Protein AF-A0A9J6EXP2-F1 (afdb_monomer_lite)

Secondary structure (DSSP, 8-state):
--------SHHHHHHHHHHHHHHHHHHHHHHHIIIIIHHHHHHHH--------HHHHHHHHHHHHHHHTT-TTSS-SEEEEEEEEEES-TTTEEEE--HHHHIIIIIHHHHHHHTTT-EEEEEEEEEE--------SS--GGGGHHHHHHHHHH------SS-EEEEEEEEPPGGGPSP--B-TTSPBPTT-EEEETTTEEEEEE--S-PPPTTSPSSEEEE--HHHHHHHHHHHHHHHHT---GGG-TT-TT---SSPPHHHHHHHHHHHHHHHHHHHHHHHHHHHHHHHHHHT-----

InterPro domains:
  IPR019540 Phosphatidylinositol-glycan biosynthesis class S protein [PF10510] (28-63)
  IPR019540 Phosphatidylinositol-glycan biosynthesis class S protein [PF10510] (64-300)
  IPR019540 Phosphatidylinositol-glycan biosynthesis class S protein [PTHR21072] (63-300)

Organism: Rhipicephalus microplus (NCBI:txid6941)

pLDDT: mean 73.08, std 16.46, range [37.66, 93.12]

Sequence (300 aa):
MSSTSAPSGSSLQQSEKKGLTHVSASISFILIFVFVGLPVWWKTTTVYRVNLPYDEIETLSTQELDKERMRPLSAATEFDVTFTLVVPEPQTLDVSWRIEDAVEVYLKPFLDKISLVAKVHVRSQVLRHFNQSANAYVATADQLSLIINPIEGSTGFQASIHPVLNFVVYVVPQTHYPLYIYDDQGNQLETNSFLSPKWGGVLFYNVAKFPGPGDALPQPVEIDMRSVFQVFLAQLSLLVGLPDKSYDKVVHYLDSPVPSYLDVAFLLRRRTQDYLSTSSSSLKSLSELLSKISNIVVKD

Foldseek 3Di:
DDDDDDDDDDPVVVVVVVVVVVVVVVVVVVVCCVVPVVVVVVVVPPDDDDPDPVVVVVVCCPVCCVLPVLFPQLQFQEEEEEEEEEDACCWAAVEDEPVVVLCVPQVVLQCVLCVVVHHYHYYYYYHYHDDDPDPDLADELVNCVSVVVVVVVPDPDDDDVHQYAYEYEYEDDPVNPPHFYAYPVRHTDPQSKDARLRHHIYGYDHFPDTDDVPDDPHHYDYDPSVSSSVVRLQRVCVSLPFDRPVPDPPDPPPPRSHDDPVSSVVSVVSSVVVVVVVVVVVVVVVVVVVVVVVPDDDDD

Radius of gyration: 37.45 Å; chains: 1; bounding box: 126×66×90 Å

Structure (mmCIF, N/CA/C/O backbone):
data_AF-A0A9J6EXP2-F1
#
_entry.id   AF-A0A9J6EXP2-F1
#
loop_
_atom_site.group_PDB
_atom_site.id
_atom_site.type_symbol
_atom_site.label_atom_id
_atom_site.label_alt_id
_atom_site.label_comp_id
_atom_site.label_asym_id
_atom_site.label_entity_id
_atom_site.label_seq_id
_atom_site.pdbx_PDB_ins_code
_atom_site.Cartn_x
_atom_site.Cartn_y
_atom_site.Cartn_z
_atom_site.occupancy
_atom_site.B_iso_or_equiv
_atom_site.auth_seq_id
_atom_site.auth_comp_id
_atom_site.auth_asym_id
_atom_site.auth_atom_id
_atom_site.pdbx_PDB_model_num
ATOM 1 N N . MET A 1 1 ? 103.653 47.905 -50.429 1.00 39.69 1 MET A N 1
ATOM 2 C CA . MET A 1 1 ? 102.991 49.060 -51.067 1.00 39.69 1 MET A CA 1
ATOM 3 C C . MET A 1 1 ? 101.524 48.737 -51.207 1.00 39.69 1 MET A C 1
ATOM 5 O O . MET A 1 1 ? 101.172 47.639 -51.608 1.00 39.69 1 MET A O 1
ATOM 9 N N . SER A 1 2 ? 100.718 49.675 -50.748 1.00 42.59 2 SER A N 1
ATOM 10 C CA . SER A 1 2 ? 99.272 49.644 -50.616 1.00 42.59 2 SER A CA 1
ATOM 11 C C . SER A 1 2 ? 98.559 49.390 -51.946 1.00 42.59 2 SER A C 1
ATOM 13 O O . SER A 1 2 ? 98.950 49.940 -52.971 1.00 42.59 2 SER A O 1
ATOM 15 N N . SER A 1 3 ? 97.465 48.632 -51.916 1.00 38.72 3 SER A N 1
ATOM 16 C CA . SER A 1 3 ? 96.280 48.909 -52.742 1.00 38.72 3 SER A CA 1
ATOM 17 C C . SER A 1 3 ? 95.075 48.145 -52.198 1.00 38.72 3 SER A C 1
ATOM 19 O O . SER A 1 3 ? 94.846 46.969 -52.457 1.00 38.72 3 SER A O 1
ATOM 21 N N . THR A 1 4 ? 94.314 48.879 -51.397 1.00 48.25 4 THR A N 1
ATOM 22 C CA . THR A 1 4 ? 92.897 48.698 -51.104 1.00 48.25 4 THR A CA 1
ATOM 23 C C . THR A 1 4 ? 92.094 48.552 -52.403 1.00 48.25 4 THR A C 1
ATOM 25 O O . THR A 1 4 ? 92.261 49.361 -53.313 1.00 48.25 4 THR A O 1
ATOM 28 N N . SER A 1 5 ? 91.172 47.589 -52.479 1.00 45.12 5 SER A N 1
ATOM 29 C CA . SER A 1 5 ? 90.014 47.672 -53.380 1.00 45.12 5 SER A CA 1
ATOM 30 C C . SER A 1 5 ? 88.784 47.037 -52.720 1.00 45.12 5 SER A C 1
ATOM 32 O O . SER A 1 5 ? 88.884 46.078 -51.959 1.00 45.12 5 SER A O 1
ATOM 34 N N . ALA A 1 6 ? 87.653 47.708 -52.907 1.00 48.75 6 ALA A N 1
ATOM 35 C CA . ALA A 1 6 ? 86.451 47.674 -52.084 1.00 48.75 6 ALA A CA 1
ATOM 36 C C . ALA A 1 6 ? 85.594 46.401 -52.239 1.00 48.75 6 ALA A C 1
ATOM 38 O O . ALA A 1 6 ? 85.540 45.837 -53.331 1.00 48.75 6 ALA A O 1
ATOM 39 N N . PRO A 1 7 ? 84.805 46.015 -51.218 1.00 53.31 7 PRO A N 1
ATOM 40 C CA . PRO A 1 7 ? 83.660 45.141 -51.403 1.00 53.31 7 PRO A CA 1
ATOM 41 C C . PRO A 1 7 ? 82.396 46.009 -51.482 1.00 53.31 7 PRO A C 1
ATOM 43 O O . PRO A 1 7 ? 81.926 46.509 -50.462 1.00 53.31 7 PRO A O 1
ATOM 46 N N . SER A 1 8 ? 81.812 46.226 -52.659 1.00 54.62 8 SER A N 1
ATOM 47 C CA . SER A 1 8 ? 80.482 46.850 -52.709 1.00 54.62 8 SER A CA 1
ATOM 48 C C . SER A 1 8 ? 79.692 46.487 -53.964 1.00 54.62 8 SER A C 1
ATOM 50 O O . SER A 1 8 ? 80.132 46.696 -55.090 1.00 54.62 8 SER A O 1
ATOM 52 N N . GLY A 1 9 ? 78.489 45.940 -53.752 1.00 50.56 9 GLY A N 1
ATOM 53 C CA . GLY A 1 9 ? 77.416 45.959 -54.750 1.00 50.56 9 GLY A CA 1
ATOM 54 C C . GLY A 1 9 ? 76.491 44.741 -54.776 1.00 50.56 9 GLY A C 1
ATOM 55 O O . GLY A 1 9 ? 75.279 44.911 -54.866 1.00 50.56 9 GLY A O 1
ATOM 56 N N . SER A 1 10 ? 77.013 43.515 -54.684 1.00 53.94 10 SER A N 1
ATOM 57 C CA . SER A 1 10 ? 76.241 42.320 -55.080 1.00 53.94 10 SER A CA 1
ATOM 58 C C . SER A 1 10 ? 75.531 41.568 -53.944 1.00 53.94 10 SER A C 1
ATOM 60 O O . SER A 1 10 ? 74.492 40.956 -54.184 1.00 53.94 10 SER A O 1
ATOM 62 N N . SER A 1 11 ? 76.017 41.629 -52.700 1.00 55.16 11 SER A N 1
ATOM 63 C CA . SER A 1 11 ? 75.442 40.860 -51.580 1.00 55.16 11 SER A CA 1
ATOM 64 C C . SER A 1 11 ? 74.162 41.468 -50.987 1.00 55.16 11 SER A C 1
ATOM 66 O O . SER A 1 11 ? 73.281 40.729 -50.546 1.00 55.16 11 SER A O 1
ATOM 68 N N . LEU A 1 12 ? 74.010 42.798 -51.020 1.00 54.09 12 LEU A N 1
ATOM 69 C CA . LEU A 1 12 ? 72.836 43.492 -50.469 1.00 54.09 12 LEU A CA 1
ATOM 70 C C . LEU A 1 12 ? 71.591 43.342 -51.363 1.00 54.09 12 LEU A C 1
ATOM 72 O O . LEU A 1 12 ? 70.513 43.041 -50.857 1.00 54.09 12 LEU A O 1
ATOM 76 N N . GLN A 1 13 ? 71.742 43.413 -52.692 1.00 54.62 13 GLN A N 1
ATOM 77 C CA . GLN A 1 13 ? 70.613 43.280 -53.629 1.00 54.62 13 GLN A CA 1
ATOM 78 C C . GLN A 1 13 ? 70.011 41.864 -53.667 1.00 54.62 13 GLN A C 1
ATOM 80 O O . GLN A 1 13 ? 68.827 41.690 -53.963 1.00 54.62 13 GLN A O 1
ATOM 85 N N . GLN A 1 14 ? 70.806 40.834 -53.359 1.00 52.38 14 GLN A N 1
ATOM 86 C CA . GLN A 1 14 ? 70.326 39.452 -53.346 1.00 52.38 14 GLN A CA 1
ATOM 87 C C . GLN A 1 14 ? 69.607 39.088 -52.037 1.00 52.38 14 GLN A C 1
ATOM 89 O O . GLN A 1 14 ? 68.733 38.223 -52.054 1.00 52.38 14 GLN A O 1
ATOM 94 N N . SER A 1 15 ? 69.917 39.769 -50.927 1.00 55.06 15 SER A N 1
ATOM 95 C CA . SER A 1 15 ? 69.181 39.644 -49.659 1.00 55.06 15 SER A CA 1
ATOM 96 C C . SER A 1 15 ? 67.805 40.323 -49.740 1.00 55.06 15 SER A C 1
ATOM 98 O O . SER A 1 15 ? 66.795 39.745 -49.340 1.00 55.06 15 SER A O 1
ATOM 100 N N . GLU A 1 16 ? 67.740 41.498 -50.374 1.00 57.06 16 GLU A N 1
ATOM 101 C CA . GLU A 1 16 ? 66.511 42.291 -50.517 1.00 57.06 16 GLU A CA 1
ATOM 102 C C . GLU A 1 16 ? 65.461 41.606 -51.419 1.00 57.06 16 GLU A C 1
ATOM 104 O O . GLU A 1 16 ? 64.285 41.511 -51.065 1.00 57.06 16 GLU A O 1
ATOM 109 N N . LYS A 1 17 ? 65.889 41.006 -52.545 1.00 56.34 17 LYS A N 1
ATOM 110 C CA . LYS A 1 17 ? 65.000 40.217 -53.427 1.00 56.34 17 LYS A CA 1
ATOM 111 C C . LYS A 1 17 ? 64.529 38.900 -52.796 1.00 56.34 17 LYS A C 1
ATOM 113 O O . LYS A 1 17 ? 63.409 38.458 -53.065 1.00 56.34 17 LYS A O 1
ATOM 118 N N . LYS A 1 18 ? 65.350 38.269 -51.948 1.00 57.25 18 LYS A N 1
ATOM 119 C CA . LYS A 1 18 ? 64.952 37.067 -51.193 1.00 57.25 18 LYS A CA 1
ATOM 120 C C . LYS A 1 18 ? 63.903 37.410 -50.129 1.00 57.25 18 LYS A C 1
ATOM 122 O O . LYS A 1 18 ? 62.891 36.726 -50.043 1.00 57.25 18 LYS A O 1
ATOM 127 N N . GLY A 1 19 ? 64.068 38.515 -49.398 1.00 60.66 19 GLY A N 1
ATOM 128 C CA . GLY A 1 19 ? 63.059 38.990 -48.441 1.00 60.66 19 GLY A CA 1
ATOM 129 C C . GLY A 1 19 ? 61.698 39.272 -49.092 1.00 60.66 19 GLY A C 1
ATOM 130 O O . GLY A 1 19 ? 60.669 38.807 -48.607 1.00 60.66 19 GLY A O 1
ATOM 131 N N . LEU A 1 20 ? 61.687 39.950 -50.245 1.00 66.69 20 LEU A N 1
ATOM 132 C CA . LEU A 1 20 ? 60.449 40.315 -50.948 1.00 66.69 20 LEU A CA 1
ATOM 133 C C . LEU A 1 20 ? 59.689 39.102 -51.531 1.00 66.69 20 LEU A C 1
ATOM 135 O O . LEU A 1 20 ? 58.455 39.073 -51.551 1.00 66.69 20 LEU A O 1
ATOM 139 N N . THR A 1 21 ? 60.410 38.067 -51.969 1.00 67.12 21 THR A N 1
ATOM 140 C CA . THR A 1 21 ? 59.808 36.819 -52.478 1.00 67.12 21 THR A CA 1
ATOM 141 C C . THR A 1 21 ? 59.217 35.955 -51.359 1.00 67.12 21 THR A C 1
ATOM 143 O O . THR A 1 21 ? 58.134 35.400 -51.529 1.00 67.12 21 THR A O 1
ATOM 146 N N . HIS A 1 22 ? 59.835 35.911 -50.174 1.00 71.19 22 HIS A N 1
ATOM 147 C CA . HIS A 1 22 ? 59.259 35.223 -49.009 1.00 71.19 22 HIS A CA 1
ATOM 148 C C . HIS A 1 22 ? 58.038 35.948 -48.418 1.00 71.19 22 HIS A C 1
ATOM 150 O O . HIS A 1 22 ? 57.085 35.294 -47.984 1.00 71.19 22 HIS A O 1
ATOM 156 N N . VAL A 1 23 ? 58.022 37.287 -48.444 1.00 77.62 23 VAL A N 1
ATOM 157 C CA . VAL A 1 23 ? 56.868 38.086 -47.991 1.00 77.62 23 VAL A CA 1
ATOM 158 C C . VAL A 1 23 ? 55.675 37.913 -48.936 1.00 77.62 23 VAL A C 1
ATOM 160 O O . VAL A 1 23 ? 54.564 37.653 -48.477 1.00 77.62 23 VAL A O 1
ATOM 163 N N . SER A 1 24 ? 55.891 37.968 -50.255 1.00 75.88 24 SER A N 1
ATOM 164 C CA . SER A 1 24 ? 54.817 37.742 -51.240 1.00 75.88 24 SER A CA 1
ATOM 165 C C . SER A 1 24 ? 54.284 36.302 -51.231 1.00 75.88 24 SER A C 1
ATOM 167 O O . SER A 1 24 ? 53.071 36.098 -51.342 1.00 75.88 24 SER A O 1
ATOM 169 N N . ALA A 1 25 ? 55.146 35.305 -51.009 1.00 79.00 25 ALA A N 1
ATOM 170 C CA . ALA A 1 25 ? 54.721 33.919 -50.818 1.00 79.00 25 ALA A CA 1
ATOM 171 C C . ALA A 1 25 ? 53.854 33.747 -49.555 1.00 79.00 25 ALA A C 1
ATOM 173 O O . ALA A 1 25 ? 52.807 33.102 -49.608 1.00 79.00 25 ALA A O 1
ATOM 174 N N . SER A 1 26 ? 54.234 34.385 -48.442 1.00 81.12 26 SER A N 1
ATOM 175 C CA . SER A 1 26 ? 53.471 34.347 -47.183 1.00 81.12 26 SER A CA 1
ATOM 176 C C . SER A 1 26 ? 52.086 34.990 -47.319 1.00 81.12 26 SER A C 1
ATOM 178 O O . SER A 1 26 ? 51.093 34.423 -46.865 1.00 81.12 26 SER A O 1
ATOM 180 N N . ILE A 1 27 ? 51.994 36.137 -48.001 1.00 87.00 27 ILE A N 1
ATOM 181 C CA . ILE A 1 27 ? 50.713 36.820 -48.258 1.00 87.00 27 ILE A CA 1
ATOM 182 C C . ILE A 1 27 ? 49.797 35.953 -49.131 1.00 87.00 27 ILE A C 1
ATOM 184 O O . ILE A 1 27 ? 48.602 35.848 -48.856 1.00 87.00 27 ILE A O 1
ATOM 188 N N . SER A 1 28 ? 50.356 35.284 -50.144 1.00 83.31 28 SER A N 1
ATOM 189 C CA . SER A 1 28 ? 49.598 34.383 -51.023 1.00 83.31 28 SER A CA 1
ATOM 190 C C . SER A 1 28 ? 49.026 33.185 -50.257 1.00 83.31 28 SER A C 1
ATOM 192 O O . SER A 1 28 ? 47.884 32.784 -50.484 1.00 83.31 28 SER A O 1
ATOM 194 N N . PHE A 1 29 ? 49.787 32.648 -49.300 1.00 84.25 29 PHE A N 1
ATOM 195 C CA . PHE A 1 29 ? 49.338 31.542 -48.456 1.00 84.25 29 PHE A CA 1
ATOM 196 C C . PHE A 1 29 ? 48.213 31.963 -47.498 1.00 84.25 29 PHE A C 1
ATOM 198 O O . PHE A 1 29 ? 47.216 31.254 -47.363 1.00 84.25 29 PHE A O 1
ATOM 205 N N . ILE A 1 30 ? 48.325 33.151 -46.892 1.00 87.38 30 ILE A N 1
ATOM 206 C CA . ILE A 1 30 ? 47.281 33.720 -46.025 1.00 87.38 30 ILE A CA 1
ATOM 207 C C . ILE A 1 30 ? 45.996 33.976 -46.819 1.00 87.38 30 ILE A C 1
ATOM 209 O O . ILE A 1 30 ? 44.911 33.637 -46.349 1.00 87.38 30 ILE A O 1
ATOM 213 N N . LEU A 1 31 ? 46.102 34.514 -48.038 1.00 89.88 31 LEU A N 1
ATOM 214 C CA . LEU A 1 31 ? 44.946 34.737 -48.909 1.00 89.88 31 LEU A CA 1
ATOM 215 C C . LEU A 1 31 ? 44.208 33.433 -49.225 1.00 89.88 31 LEU A C 1
ATOM 217 O O . LEU A 1 31 ? 42.988 33.385 -49.103 1.00 89.88 31 LEU A O 1
ATOM 221 N N . ILE A 1 32 ? 44.927 32.360 -49.558 1.00 87.19 32 ILE A N 1
ATOM 222 C CA . ILE A 1 32 ? 44.321 31.037 -49.775 1.00 87.19 32 ILE A CA 1
ATOM 223 C C . ILE A 1 32 ? 43.634 30.528 -48.503 1.00 87.19 32 ILE A C 1
ATOM 225 O O . ILE A 1 32 ? 42.512 30.022 -48.563 1.00 87.19 32 ILE A O 1
ATOM 229 N N . PHE A 1 33 ? 44.263 30.695 -47.341 1.00 85.44 33 PHE A N 1
ATOM 230 C CA . PHE A 1 33 ? 43.688 30.247 -46.075 1.00 85.44 33 PHE A CA 1
ATOM 231 C C . PHE A 1 33 ? 42.401 31.006 -45.718 1.00 85.44 33 PHE A C 1
ATOM 233 O O . PHE A 1 33 ? 41.443 30.412 -45.227 1.00 85.44 33 PHE A O 1
ATOM 240 N N . VAL A 1 34 ? 42.337 32.305 -46.018 1.00 90.00 34 VAL A N 1
ATOM 241 C CA . VAL A 1 34 ? 41.154 33.133 -45.752 1.00 90.00 34 VAL A CA 1
ATOM 242 C C . VAL A 1 34 ? 40.043 32.900 -46.776 1.00 90.00 34 VAL A C 1
ATOM 244 O O . VAL A 1 34 ? 38.884 32.800 -46.393 1.00 90.00 34 VAL A O 1
ATOM 247 N N . PHE A 1 35 ? 40.365 32.782 -48.066 1.00 91.44 35 PHE A N 1
ATOM 248 C CA . PHE A 1 35 ? 39.349 32.640 -49.117 1.00 91.44 35 PHE A CA 1
ATOM 249 C C . PHE A 1 35 ? 38.872 31.204 -49.338 1.00 91.44 35 PHE A C 1
ATOM 251 O O . PHE A 1 35 ? 37.775 31.007 -49.853 1.00 91.44 35 PHE A O 1
ATOM 258 N N . VAL A 1 36 ? 39.663 30.199 -48.958 1.00 87.81 36 VAL A N 1
ATOM 259 C CA . VAL A 1 36 ? 39.303 28.781 -49.122 1.00 87.81 36 VAL A CA 1
ATOM 260 C C . VAL A 1 36 ? 39.188 28.093 -47.770 1.00 87.81 36 VAL A C 1
ATOM 262 O O . VAL A 1 36 ? 38.182 27.441 -47.501 1.00 87.81 36 VAL A O 1
ATOM 265 N N . GLY A 1 37 ? 40.177 28.278 -46.895 1.00 84.38 37 GLY A N 1
ATOM 266 C CA . GLY A 1 37 ? 40.216 27.624 -45.585 1.00 84.38 37 GLY A CA 1
ATOM 267 C C . GLY A 1 37 ? 39.043 28.017 -44.687 1.00 84.38 37 GLY A C 1
ATOM 268 O O . GLY A 1 37 ? 38.315 27.139 -44.236 1.00 84.38 37 GLY A O 1
ATOM 269 N N . LEU A 1 38 ? 38.803 29.316 -44.475 1.00 85.12 38 LEU A N 1
ATOM 270 C CA . LEU A 1 38 ? 37.696 29.795 -43.633 1.00 85.12 38 LEU A CA 1
ATOM 271 C C . LEU A 1 38 ? 36.308 29.367 -44.155 1.00 85.12 38 LEU A C 1
ATOM 273 O O . LEU A 1 38 ? 35.537 28.839 -43.353 1.00 85.12 38 LEU A O 1
ATOM 277 N N . PRO A 1 39 ? 35.970 29.502 -45.457 1.00 84.69 39 PRO A N 1
ATOM 278 C CA . PRO A 1 39 ? 34.678 29.052 -45.979 1.00 84.69 39 PRO A CA 1
ATOM 279 C C . PRO A 1 39 ? 34.489 27.538 -45.914 1.00 84.69 39 PRO A C 1
ATOM 281 O O . PRO A 1 39 ? 33.399 27.077 -45.582 1.00 84.69 39 PRO A O 1
ATOM 284 N N . VAL A 1 40 ? 35.534 26.753 -46.197 1.00 81.31 40 VAL A N 1
ATOM 285 C CA . VAL A 1 40 ? 35.476 25.287 -46.083 1.00 81.31 40 VAL A CA 1
ATOM 286 C C . VAL A 1 40 ? 35.351 24.871 -44.622 1.00 81.31 40 VAL A C 1
ATOM 288 O O . VAL A 1 40 ? 34.549 23.991 -44.315 1.00 81.31 40 VAL A O 1
ATOM 291 N N . TRP A 1 41 ? 36.069 25.527 -43.711 1.00 79.06 41 TRP A N 1
ATOM 292 C CA . TRP A 1 41 ? 35.961 25.283 -42.277 1.00 79.06 41 TRP A CA 1
ATOM 293 C C . TRP A 1 41 ? 34.556 25.606 -41.762 1.00 79.06 41 TRP A C 1
ATOM 295 O O . TRP A 1 41 ? 33.956 24.765 -41.098 1.00 79.06 41 TRP A O 1
ATOM 305 N N . TRP A 1 42 ? 33.974 26.746 -42.151 1.00 73.69 42 TRP A N 1
ATOM 306 C CA . TRP A 1 42 ? 32.582 27.090 -41.834 1.00 73.69 42 TRP A CA 1
ATOM 307 C C . TRP A 1 42 ? 31.593 26.080 -42.414 1.00 73.69 42 TRP A C 1
ATOM 309 O O . TRP A 1 42 ? 30.729 25.582 -41.701 1.00 73.69 42 TRP A O 1
ATOM 319 N N . LYS A 1 43 ? 31.745 25.707 -43.687 1.00 78.94 43 LYS A N 1
ATOM 320 C CA . LYS A 1 43 ? 30.854 24.737 -44.335 1.00 78.94 43 LYS A CA 1
ATOM 321 C C . LYS A 1 43 ? 30.942 23.351 -43.684 1.00 78.94 43 LYS A C 1
ATOM 323 O O . LYS A 1 43 ? 29.926 22.677 -43.560 1.00 78.94 43 LYS A O 1
ATOM 328 N N . THR A 1 44 ? 32.125 22.950 -43.220 1.00 70.50 44 THR A N 1
ATOM 329 C CA . THR A 1 44 ? 32.373 21.623 -42.625 1.00 70.50 44 THR A CA 1
ATOM 330 C C . THR A 1 44 ? 32.043 21.566 -41.128 1.00 70.50 44 THR A C 1
ATOM 332 O O . THR A 1 44 ? 31.811 20.486 -40.598 1.00 70.50 44 THR A O 1
ATOM 335 N N . THR A 1 45 ? 31.960 22.710 -40.439 1.00 65.88 45 THR A N 1
ATOM 336 C CA . THR A 1 45 ? 31.587 22.783 -39.011 1.00 65.88 45 THR A CA 1
ATOM 337 C C . THR A 1 45 ? 30.119 23.133 -38.768 1.00 65.88 45 THR A C 1
ATOM 339 O O . THR A 1 45 ? 29.683 23.178 -37.616 1.00 65.88 45 THR A O 1
ATOM 342 N N . THR A 1 46 ? 29.318 23.329 -39.821 1.00 59.62 46 THR A N 1
ATOM 343 C CA . THR A 1 46 ? 27.864 23.461 -39.661 1.00 59.62 46 THR A CA 1
ATOM 344 C C . THR A 1 46 ? 27.259 22.126 -39.228 1.00 59.62 46 THR A C 1
ATOM 346 O O . THR A 1 46 ? 27.073 21.201 -40.013 1.00 59.62 46 THR A O 1
ATOM 349 N N . VAL A 1 47 ? 26.977 22.009 -37.931 1.00 48.34 47 VAL A N 1
ATOM 350 C CA . VAL A 1 47 ? 26.288 20.854 -37.351 1.00 48.34 47 VAL A CA 1
ATOM 351 C C . VAL A 1 47 ? 24.849 20.844 -37.866 1.00 48.34 47 VAL A C 1
ATOM 353 O O . VAL A 1 47 ? 24.073 21.746 -37.549 1.00 48.34 47 VAL A O 1
ATOM 356 N N . TYR A 1 48 ? 24.489 19.831 -38.657 1.00 48.19 48 TYR A N 1
ATOM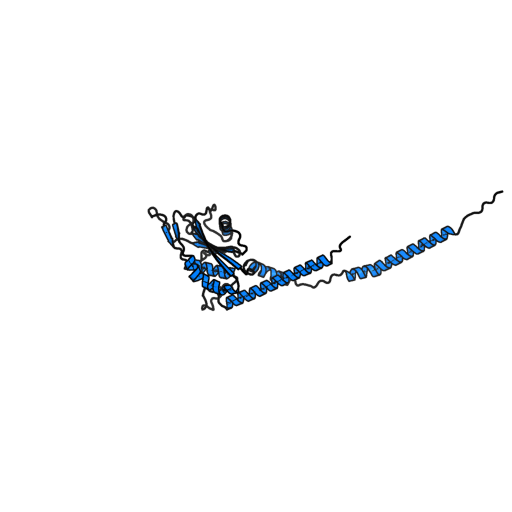 357 C CA . TYR A 1 48 ? 23.111 19.602 -39.087 1.00 48.19 48 TYR A CA 1
ATOM 358 C C . TYR A 1 48 ? 22.226 19.354 -37.859 1.00 48.19 48 TYR A C 1
ATOM 360 O O . TYR A 1 48 ? 22.432 18.393 -37.117 1.00 48.19 48 TYR A O 1
ATOM 368 N N . ARG A 1 49 ? 21.253 20.239 -37.630 1.00 43.59 49 ARG A N 1
ATOM 369 C CA . ARG A 1 49 ? 20.248 20.093 -36.574 1.00 43.59 49 ARG A CA 1
ATOM 370 C C . ARG A 1 49 ? 18.931 19.696 -37.224 1.00 43.59 49 ARG A C 1
ATOM 372 O O . ARG A 1 49 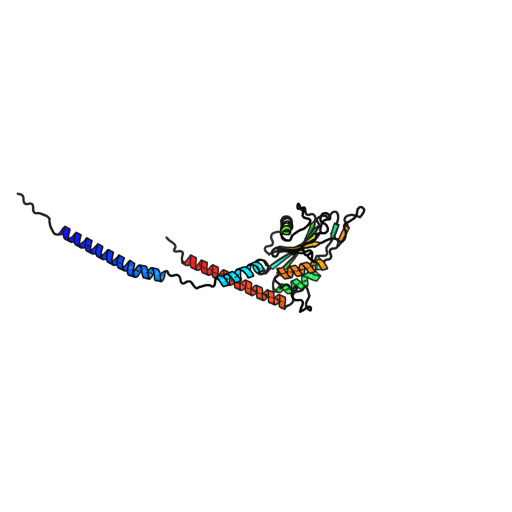? 18.356 20.474 -37.979 1.00 43.59 49 ARG A O 1
ATOM 379 N N . VAL A 1 50 ? 18.467 18.484 -36.936 1.00 42.62 50 VAL A N 1
ATOM 380 C CA . VAL A 1 50 ? 17.073 18.109 -37.190 1.00 42.62 50 VAL A CA 1
ATOM 381 C C . VAL A 1 50 ? 16.216 18.921 -36.225 1.00 42.62 50 VAL A C 1
ATOM 383 O O . VAL A 1 50 ? 16.507 18.949 -35.029 1.00 42.62 50 VAL A O 1
ATOM 386 N N . ASN A 1 51 ? 15.181 19.586 -36.737 1.00 49.88 51 ASN A N 1
ATOM 387 C CA . ASN A 1 51 ? 14.146 20.182 -35.898 1.00 49.88 51 ASN A CA 1
ATOM 388 C C . ASN A 1 51 ? 13.400 19.038 -35.201 1.00 49.88 51 ASN A C 1
ATOM 390 O O . ASN A 1 51 ? 12.485 18.453 -35.776 1.00 49.88 51 ASN A O 1
ATOM 394 N N . LEU A 1 52 ? 13.844 18.662 -34.001 1.00 49.84 52 LEU A N 1
ATOM 395 C CA . LEU A 1 52 ? 13.039 17.827 -33.119 1.00 49.84 52 LEU A CA 1
ATOM 396 C C . LEU A 1 52 ? 11.911 18.708 -32.563 1.00 49.84 52 LEU A C 1
ATOM 398 O O . LEU A 1 52 ? 12.204 19.816 -32.106 1.00 49.84 52 LEU A O 1
ATOM 402 N N . PRO A 1 53 ? 10.648 18.256 -32.600 1.00 56.00 53 PRO A N 1
ATOM 403 C CA . PRO A 1 53 ? 9.524 19.004 -32.054 1.00 56.00 53 PRO A CA 1
ATOM 404 C C . PRO A 1 53 ? 9.601 18.985 -30.522 1.00 56.00 53 PRO A C 1
ATOM 406 O O . PRO A 1 53 ? 9.003 18.138 -29.863 1.00 56.00 53 PRO A O 1
ATOM 409 N N . TYR A 1 54 ? 10.389 19.899 -29.950 1.00 57.12 54 TYR A N 1
ATOM 410 C CA . TYR A 1 54 ? 10.546 20.029 -28.502 1.00 57.12 54 TYR A CA 1
ATOM 411 C C . TYR A 1 54 ? 9.213 20.329 -27.825 1.00 57.12 54 TYR A C 1
ATOM 413 O O . TYR A 1 54 ? 8.949 19.733 -26.797 1.00 57.12 54 TYR A O 1
ATOM 421 N N . ASP A 1 55 ? 8.347 21.132 -28.443 1.00 57.66 55 ASP A N 1
ATOM 422 C CA . ASP A 1 55 ? 7.048 21.513 -27.875 1.00 57.66 55 ASP A CA 1
ATOM 423 C C . ASP A 1 55 ? 6.090 20.311 -27.753 1.00 57.66 55 ASP A C 1
ATOM 425 O O . ASP A 1 55 ? 5.348 20.173 -26.781 1.00 57.66 55 ASP A O 1
ATOM 429 N N . GLU A 1 56 ? 6.135 19.389 -28.718 1.00 57.22 56 GLU A N 1
ATOM 430 C CA . GLU A 1 56 ? 5.330 18.159 -28.719 1.00 57.22 56 GLU A CA 1
ATOM 431 C C . GLU A 1 56 ? 5.902 17.136 -27.721 1.00 57.22 56 GLU A C 1
ATOM 433 O O . GLU A 1 56 ? 5.164 16.488 -26.984 1.00 57.22 56 GLU A O 1
ATOM 438 N N . ILE A 1 57 ? 7.234 17.060 -27.613 1.00 55.34 57 ILE A N 1
ATOM 439 C CA . ILE A 1 57 ? 7.922 16.257 -26.592 1.00 55.34 57 ILE A CA 1
ATOM 440 C C . ILE A 1 57 ? 7.673 16.832 -25.191 1.00 55.34 57 ILE A C 1
ATOM 442 O O . ILE A 1 57 ? 7.471 16.066 -24.260 1.00 55.34 57 ILE A O 1
ATOM 446 N N . GLU A 1 58 ? 7.655 18.153 -25.021 1.00 53.81 58 GLU A N 1
ATOM 447 C CA . GLU A 1 58 ? 7.488 18.834 -23.736 1.00 53.81 58 GLU A CA 1
ATOM 448 C C . GLU A 1 58 ? 6.053 18.693 -23.223 1.00 53.81 58 GLU A C 1
ATOM 450 O O . GLU A 1 58 ? 5.858 18.343 -22.059 1.00 53.81 58 GLU A O 1
ATOM 455 N N . THR A 1 59 ? 5.055 18.832 -24.101 1.00 53.62 59 THR A N 1
ATOM 456 C CA . THR A 1 59 ? 3.632 18.622 -23.773 1.00 53.62 59 THR A CA 1
ATOM 457 C C . THR A 1 59 ? 3.299 17.158 -23.466 1.00 53.62 59 THR A C 1
ATOM 459 O O . THR A 1 59 ? 2.602 16.892 -22.486 1.00 53.62 59 THR A O 1
ATOM 462 N N . LEU A 1 60 ? 3.863 16.194 -24.205 1.00 48.03 60 LEU A N 1
ATOM 463 C CA . LEU A 1 60 ? 3.756 14.765 -23.870 1.00 48.03 60 LEU A CA 1
ATOM 464 C C . LEU A 1 60 ? 4.525 14.425 -22.580 1.00 48.03 60 LEU A C 1
ATOM 466 O O . LEU A 1 60 ? 4.051 13.654 -21.748 1.00 48.03 60 LEU A O 1
ATOM 470 N N . SER A 1 61 ? 5.691 15.044 -22.369 1.00 43.50 61 SER A N 1
ATOM 471 C CA . SER A 1 61 ? 6.544 14.775 -21.210 1.00 43.50 61 SER A CA 1
ATOM 472 C C . SER A 1 61 ? 6.082 15.432 -19.918 1.00 43.50 61 SER A C 1
ATOM 474 O O . SER A 1 61 ? 6.564 15.035 -18.876 1.00 43.50 61 SER A O 1
ATOM 476 N N . THR A 1 62 ? 5.205 16.431 -19.929 1.00 47.88 62 THR A N 1
ATOM 477 C CA . THR A 1 62 ? 4.761 17.099 -18.691 1.00 47.88 62 THR A CA 1
ATOM 478 C C . THR A 1 62 ? 3.477 16.481 -18.154 1.00 47.88 62 THR A C 1
ATOM 480 O O . THR A 1 62 ? 3.343 16.294 -16.949 1.00 47.88 62 THR A O 1
ATOM 483 N N . GLN A 1 63 ? 2.560 16.069 -19.033 1.00 43.75 63 GLN A N 1
ATOM 484 C CA . GLN A 1 63 ? 1.275 15.505 -18.619 1.00 43.75 63 GLN A CA 1
ATOM 485 C C . GLN A 1 63 ? 1.335 13.997 -18.320 1.00 43.75 63 GLN A C 1
ATOM 487 O O . GLN A 1 63 ? 0.690 13.539 -17.373 1.00 43.75 63 GLN A O 1
ATOM 492 N N . GLU A 1 64 ? 2.123 13.224 -19.080 1.00 46.22 64 GLU A N 1
ATOM 493 C CA . GLU A 1 64 ? 2.303 11.791 -18.811 1.00 46.22 64 GLU A CA 1
ATOM 494 C C . GLU A 1 64 ? 3.366 11.533 -17.732 1.00 46.22 64 GLU A C 1
ATOM 496 O O . GLU A 1 64 ? 3.129 10.693 -16.865 1.00 46.22 64 GLU A O 1
ATOM 501 N N . LEU A 1 65 ? 4.474 12.293 -17.658 1.00 44.91 65 LEU A N 1
ATOM 502 C CA . LEU A 1 65 ? 5.484 12.047 -16.611 1.00 44.91 65 LEU A CA 1
ATOM 503 C C . LEU A 1 65 ? 4.926 12.204 -15.198 1.00 44.91 65 LEU A C 1
ATOM 505 O O . LEU A 1 65 ? 5.335 11.437 -14.336 1.00 44.91 65 LEU A O 1
ATOM 509 N N . ASP A 1 66 ? 4.041 13.156 -14.909 1.00 43.81 66 ASP A N 1
ATOM 510 C CA . ASP A 1 66 ? 3.619 13.360 -13.518 1.00 43.81 66 ASP A CA 1
ATOM 511 C C . ASP A 1 66 ? 2.704 12.229 -13.032 1.00 43.81 66 ASP A C 1
ATOM 513 O O . ASP A 1 66 ? 2.872 11.729 -11.921 1.00 43.81 66 ASP A O 1
ATOM 517 N N . LYS A 1 67 ? 1.816 11.717 -13.891 1.00 46.31 67 LYS A N 1
ATOM 518 C CA . LYS A 1 67 ? 0.924 10.595 -13.552 1.00 46.31 67 LYS A CA 1
ATOM 519 C C . LYS A 1 67 ? 1.614 9.227 -13.676 1.00 46.31 67 LYS A C 1
ATOM 521 O O . LYS A 1 67 ? 1.258 8.298 -12.947 1.00 46.31 67 LYS A O 1
ATOM 526 N N . GLU A 1 68 ? 2.608 9.094 -14.560 1.00 45.66 68 GLU A N 1
ATOM 527 C CA . GLU A 1 68 ? 3.359 7.852 -14.794 1.00 45.66 68 GLU A CA 1
ATOM 528 C C . GLU A 1 68 ? 4.598 7.692 -13.897 1.00 45.66 68 GLU A C 1
ATOM 530 O O . GLU A 1 68 ? 4.830 6.596 -13.387 1.00 45.66 68 GLU A O 1
ATOM 535 N N . ARG A 1 69 ? 5.348 8.760 -13.579 1.00 45.19 69 ARG A N 1
ATOM 536 C CA . ARG A 1 69 ? 6.459 8.717 -12.592 1.00 45.19 69 ARG A CA 1
ATOM 537 C C . ARG A 1 69 ? 5.971 8.572 -11.153 1.00 45.19 69 ARG A C 1
ATOM 539 O O . ARG A 1 69 ? 6.767 8.279 -10.255 1.00 45.19 69 ARG A O 1
ATOM 546 N N . MET A 1 70 ? 4.677 8.781 -10.918 1.00 47.66 70 MET A N 1
ATOM 547 C CA . MET A 1 70 ? 4.036 8.509 -9.637 1.00 47.66 70 MET A CA 1
ATOM 548 C C . MET A 1 70 ? 3.812 7.011 -9.385 1.00 47.66 70 MET A C 1
ATOM 550 O O . MET A 1 70 ? 3.539 6.661 -8.246 1.00 47.66 70 MET A O 1
ATOM 554 N N . ARG A 1 71 ? 3.972 6.105 -10.363 1.00 56.88 71 ARG A N 1
ATOM 555 C CA . ARG A 1 71 ? 3.707 4.663 -10.175 1.00 56.88 71 ARG A CA 1
ATOM 556 C C . ARG A 1 71 ? 4.999 3.830 -10.182 1.00 56.88 71 ARG A C 1
ATOM 558 O O . ARG A 1 71 ? 5.442 3.414 -11.248 1.00 56.88 71 ARG A O 1
ATOM 565 N N . PRO A 1 72 ? 5.607 3.523 -9.023 1.00 52.53 72 PRO A N 1
ATOM 566 C CA . PRO A 1 72 ? 6.882 2.801 -8.959 1.00 52.53 72 PRO A CA 1
ATOM 567 C C . PRO A 1 72 ? 6.823 1.332 -9.395 1.00 52.53 72 PRO A C 1
ATOM 569 O O . PRO A 1 72 ? 7.869 0.714 -9.569 1.00 52.53 72 PRO A O 1
ATOM 572 N N . LEU A 1 73 ? 5.631 0.760 -9.591 1.00 56.41 73 LEU A N 1
ATOM 573 C CA . LEU A 1 73 ? 5.463 -0.646 -9.981 1.00 56.41 73 LEU A CA 1
ATOM 574 C C . LEU A 1 73 ? 5.433 -0.880 -11.496 1.00 56.41 73 LEU A C 1
ATOM 576 O O . LEU A 1 73 ? 5.346 -2.035 -11.924 1.00 56.41 73 LEU A O 1
ATOM 580 N N . SER A 1 74 ? 5.494 0.177 -12.315 1.00 56.22 74 SER A N 1
ATOM 581 C CA . SER A 1 74 ? 5.394 0.046 -13.775 1.00 56.22 74 SER A CA 1
ATOM 582 C C . SER A 1 74 ? 6.500 -0.847 -14.351 1.00 56.22 74 SER A C 1
ATOM 584 O O . SER A 1 74 ? 6.224 -1.695 -15.196 1.00 56.22 74 SER A O 1
ATOM 586 N N . ALA A 1 75 ? 7.717 -0.773 -13.800 1.00 56.69 75 ALA A N 1
ATOM 587 C CA . ALA A 1 75 ? 8.870 -1.540 -14.279 1.00 56.69 75 ALA A CA 1
ATOM 588 C C . ALA A 1 75 ? 9.266 -2.753 -13.410 1.00 56.69 75 ALA A C 1
ATOM 590 O O . ALA A 1 75 ? 10.064 -3.582 -13.857 1.00 56.69 75 ALA A O 1
ATOM 591 N N . ALA A 1 76 ? 8.747 -2.876 -12.182 1.00 67.94 76 ALA A N 1
ATOM 592 C CA . ALA A 1 76 ? 9.191 -3.900 -11.235 1.00 67.94 76 ALA A CA 1
ATOM 593 C C . ALA A 1 76 ? 8.560 -5.274 -11.526 1.00 67.94 76 ALA A C 1
ATOM 595 O O . ALA A 1 76 ? 7.343 -5.455 -11.447 1.00 67.94 76 ALA A O 1
ATOM 596 N N . THR A 1 77 ? 9.389 -6.270 -11.841 1.00 72.44 77 THR A N 1
ATOM 597 C CA . THR A 1 77 ? 8.960 -7.667 -12.045 1.00 72.44 77 THR A CA 1
ATOM 598 C C . THR A 1 77 ? 8.651 -8.400 -10.742 1.00 72.44 77 THR A C 1
ATOM 600 O O . THR A 1 77 ? 8.003 -9.443 -10.769 1.00 72.44 77 THR A O 1
ATOM 603 N N . GLU A 1 78 ? 9.101 -7.858 -9.614 1.00 85.94 78 GLU A N 1
ATOM 604 C CA . GLU A 1 78 ? 8.950 -8.434 -8.282 1.00 85.94 78 GLU A CA 1
ATOM 605 C C . GLU A 1 78 ? 8.736 -7.306 -7.273 1.00 85.94 78 GLU A C 1
ATOM 607 O O . GLU A 1 78 ? 9.428 -6.287 -7.341 1.00 85.94 78 GLU A O 1
ATOM 612 N N . PHE A 1 79 ? 7.751 -7.452 -6.389 1.00 85.25 79 PHE A N 1
ATOM 613 C CA . PHE A 1 79 ? 7.479 -6.488 -5.325 1.00 85.25 79 PHE A CA 1
ATOM 614 C C . PHE A 1 79 ? 6.958 -7.183 -4.067 1.00 85.25 79 PHE A C 1
ATOM 616 O O . PHE A 1 79 ? 6.320 -8.235 -4.134 1.00 85.25 79 PHE A O 1
ATOM 623 N N . ASP A 1 80 ? 7.218 -6.569 -2.919 1.00 87.00 80 ASP A N 1
ATOM 624 C CA . ASP A 1 80 ? 6.730 -7.052 -1.632 1.00 87.00 80 ASP A CA 1
ATOM 625 C C . ASP A 1 80 ? 5.484 -6.250 -1.229 1.00 87.00 80 ASP A C 1
ATOM 627 O O . ASP A 1 80 ? 5.405 -5.042 -1.445 1.00 87.00 80 ASP A O 1
ATOM 631 N N . VAL A 1 81 ? 4.507 -6.912 -0.617 1.00 89.62 81 VAL A N 1
ATOM 632 C CA . VAL A 1 81 ? 3.319 -6.296 -0.022 1.00 89.62 81 VAL A CA 1
ATOM 633 C C . VAL A 1 81 ? 3.336 -6.589 1.469 1.00 89.62 81 VAL A C 1
ATOM 635 O O . VAL A 1 81 ? 3.278 -7.748 1.874 1.00 89.62 81 VAL A O 1
ATOM 638 N N . THR A 1 82 ? 3.393 -5.543 2.284 1.00 90.00 82 THR A N 1
ATOM 639 C CA . THR A 1 82 ? 3.433 -5.647 3.742 1.00 90.00 82 THR A CA 1
ATOM 640 C C . THR A 1 82 ? 2.152 -5.087 4.339 1.00 90.00 82 THR A C 1
ATOM 642 O O . THR A 1 82 ? 1.853 -3.906 4.181 1.00 90.00 82 THR A O 1
ATOM 645 N N . PHE A 1 83 ? 1.419 -5.916 5.074 1.00 91.88 83 PHE A N 1
ATOM 646 C CA . PHE A 1 83 ? 0.276 -5.496 5.875 1.00 91.88 83 PHE A CA 1
ATOM 647 C C . PHE A 1 83 ? 0.727 -5.188 7.300 1.00 91.88 83 PHE A C 1
ATOM 649 O O . PHE A 1 83 ? 1.336 -6.033 7.948 1.00 91.88 83 PHE A O 1
ATOM 656 N N . THR A 1 84 ? 0.411 -4.001 7.809 1.00 90.50 84 THR A N 1
ATOM 657 C CA . THR A 1 84 ? 0.729 -3.599 9.184 1.00 90.50 84 THR A CA 1
ATOM 658 C C . THR A 1 84 ? -0.533 -3.204 9.932 1.00 90.50 84 THR A C 1
ATOM 660 O O . THR A 1 84 ? -1.254 -2.313 9.495 1.00 90.50 84 THR A O 1
ATOM 663 N N . LEU A 1 85 ? -0.770 -3.809 11.090 1.00 90.31 85 LEU A N 1
ATOM 664 C CA . LEU A 1 85 ? -1.765 -3.328 12.044 1.00 90.31 85 LEU A CA 1
ATOM 665 C C . LEU A 1 85 ? -1.075 -2.471 13.102 1.00 90.31 85 LEU A C 1
ATOM 667 O O . LEU A 1 85 ? -0.190 -2.963 13.796 1.00 90.31 85 LEU A O 1
ATOM 671 N N . VAL A 1 86 ? -1.482 -1.212 13.241 1.00 88.38 86 VAL A N 1
ATOM 672 C CA . VAL A 1 86 ? -0.979 -0.309 14.281 1.00 88.38 86 VAL A CA 1
ATOM 673 C C . VAL A 1 86 ? -2.025 -0.174 15.377 1.00 88.38 86 VAL A C 1
ATOM 675 O O . VAL A 1 86 ? -3.137 0.297 15.130 1.00 88.38 86 VAL A O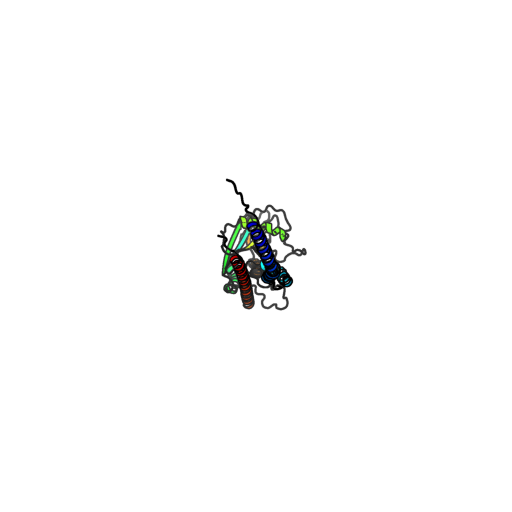 1
ATOM 678 N N . VAL A 1 87 ? -1.637 -0.555 16.596 1.00 88.12 87 VAL A N 1
ATOM 679 C CA . VAL A 1 87 ? -2.453 -0.426 17.810 1.00 88.12 87 VAL A CA 1
ATOM 680 C C . VAL A 1 87 ? -1.756 0.548 18.767 1.00 88.12 87 VAL A C 1
ATOM 682 O O . VAL A 1 87 ? -0.829 0.143 19.481 1.00 88.12 87 VAL A O 1
ATOM 685 N N . PRO A 1 88 ? -2.156 1.835 18.790 1.00 83.25 88 PRO A N 1
ATOM 686 C CA . PRO A 1 88 ? -1.518 2.840 19.643 1.00 83.25 88 PRO A CA 1
ATOM 687 C C . PRO A 1 88 ? -1.705 2.568 21.141 1.00 83.25 88 PRO A C 1
ATOM 689 O O . PRO A 1 88 ? -0.768 2.736 21.922 1.00 83.25 88 PRO A O 1
ATOM 692 N N . GLU A 1 89 ? -2.892 2.094 21.533 1.00 83.94 89 GLU A N 1
ATOM 693 C CA . GLU A 1 89 ? -3.303 1.889 22.927 1.00 83.94 89 GLU A CA 1
ATOM 694 C C . GLU A 1 89 ? -3.578 0.396 23.222 1.00 83.94 89 GLU A C 1
ATOM 696 O O . GLU A 1 89 ? -4.720 -0.004 23.440 1.00 83.94 89 GLU A O 1
ATOM 701 N N . PRO A 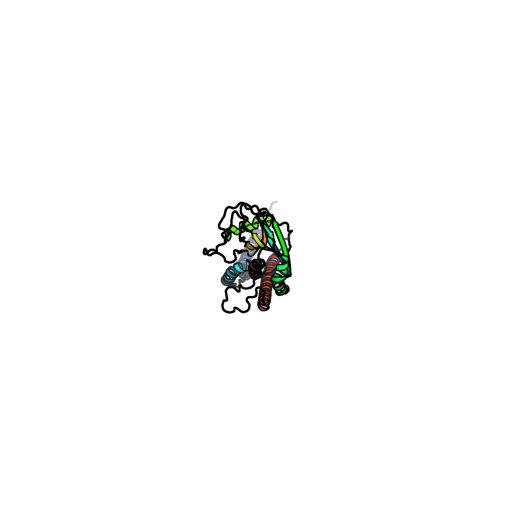1 90 ? -2.547 -0.471 23.274 1.00 81.56 90 PRO A N 1
ATOM 702 C CA . PRO A 1 90 ? -2.740 -1.909 23.507 1.00 81.56 90 PRO A CA 1
ATOM 703 C C . PRO A 1 90 ? -3.240 -2.241 24.925 1.00 81.56 90 PRO A C 1
ATOM 705 O O . PRO A 1 90 ? -3.561 -3.387 25.215 1.00 81.56 90 PRO A O 1
ATOM 708 N N . GLN A 1 91 ? -3.250 -1.257 25.831 1.00 83.44 91 GLN A N 1
ATOM 709 C CA . GLN A 1 91 ? -3.756 -1.411 27.198 1.00 83.44 91 GLN A CA 1
ATOM 710 C C . GLN A 1 91 ? -5.284 -1.286 27.266 1.00 83.44 91 GLN A C 1
ATOM 712 O O . GLN A 1 91 ? -5.900 -1.836 28.174 1.00 83.44 91 GLN A O 1
ATOM 717 N N . THR A 1 92 ? -5.890 -0.546 26.332 1.00 84.19 92 THR A N 1
ATOM 718 C CA . THR A 1 92 ? -7.336 -0.292 26.307 1.00 84.19 92 THR A CA 1
ATOM 719 C C . THR A 1 92 ? -8.047 -1.283 25.393 1.00 84.19 92 THR A C 1
ATOM 721 O O . THR A 1 92 ? -9.093 -1.820 25.760 1.00 84.19 92 THR A O 1
ATOM 724 N N . LEU A 1 93 ? -7.451 -1.572 24.236 1.00 86.06 93 LEU A N 1
ATOM 725 C CA . LEU A 1 93 ? -8.022 -2.428 23.203 1.00 86.06 93 LEU A CA 1
ATOM 726 C C . LEU A 1 93 ? -7.077 -3.588 22.882 1.00 86.06 93 LEU A C 1
ATOM 728 O O . LEU A 1 93 ? -5.910 -3.373 22.545 1.00 86.06 93 LEU A O 1
ATOM 732 N N . ASP A 1 94 ? -7.603 -4.812 22.925 1.00 89.00 94 ASP A N 1
ATOM 733 C CA . ASP A 1 94 ? -6.931 -5.978 22.355 1.00 89.00 94 ASP A CA 1
ATOM 734 C C . ASP A 1 94 ? -7.483 -6.199 20.953 1.00 89.00 94 ASP A C 1
ATOM 736 O O . ASP A 1 94 ? -8.566 -6.751 20.757 1.00 89.00 94 ASP A O 1
ATOM 740 N N . VAL A 1 95 ? -6.766 -5.651 19.975 1.00 89.88 95 VAL A N 1
ATOM 741 C CA . VAL A 1 95 ? -7.191 -5.683 18.581 1.00 89.88 95 VAL A CA 1
ATOM 742 C C . VAL A 1 95 ? -6.608 -6.915 17.909 1.00 89.88 95 VAL A C 1
ATOM 744 O O . VAL A 1 95 ? -5.388 -7.048 17.770 1.00 89.88 95 VAL A O 1
ATOM 747 N N . SER A 1 96 ? -7.496 -7.786 17.456 1.00 90.38 96 SER A N 1
ATOM 748 C CA . SER A 1 96 ? -7.186 -8.960 16.653 1.00 90.38 96 SER A CA 1
ATOM 749 C C . SER A 1 96 ? -7.665 -8.756 15.219 1.00 90.38 96 SER A C 1
ATOM 751 O O . SER A 1 96 ? -8.660 -8.089 14.923 1.00 90.38 96 SER A O 1
ATOM 753 N N . TRP A 1 97 ? -6.900 -9.324 14.294 1.00 93.12 97 TRP A N 1
ATOM 754 C CA . TRP A 1 97 ? -7.229 -9.346 12.878 1.00 93.12 97 TRP A CA 1
ATOM 755 C C . TRP A 1 97 ? -6.889 -10.717 12.307 1.00 93.12 97 TRP A C 1
ATOM 757 O O . TRP A 1 97 ? -5.922 -11.356 12.719 1.00 93.12 97 TRP A O 1
ATOM 767 N N . ARG A 1 98 ? -7.693 -11.184 11.355 1.00 92.56 98 ARG A N 1
ATOM 768 C CA . ARG A 1 98 ? -7.498 -12.478 10.689 1.00 92.56 98 ARG A CA 1
ATOM 769 C C . ARG A 1 98 ? -6.881 -12.256 9.315 1.00 92.56 98 ARG A C 1
ATOM 771 O O . ARG A 1 98 ? -7.527 -12.476 8.290 1.00 92.56 98 ARG A O 1
ATOM 778 N N . ILE A 1 99 ? -5.659 -11.722 9.299 1.00 91.69 99 ILE A N 1
ATOM 779 C CA . ILE A 1 99 ? -4.990 -11.310 8.060 1.00 91.69 99 ILE A CA 1
ATOM 780 C C . ILE A 1 99 ? -4.622 -12.504 7.181 1.00 91.69 99 ILE A C 1
ATOM 782 O O . ILE A 1 99 ? -4.802 -12.427 5.973 1.00 91.69 99 ILE A O 1
ATOM 786 N N . GLU A 1 100 ? -4.201 -13.625 7.762 1.00 91.25 100 GLU A N 1
ATOM 787 C CA . GLU A 1 100 ? -3.825 -14.834 7.023 1.00 91.25 100 GLU A CA 1
ATOM 788 C C . GLU A 1 100 ? -5.014 -15.392 6.228 1.00 91.25 100 GLU A C 1
ATOM 790 O O . GLU A 1 100 ? -4.909 -15.628 5.024 1.00 91.25 100 GLU A O 1
ATOM 795 N N . ASP A 1 101 ? -6.174 -15.510 6.881 1.00 92.75 101 ASP A N 1
ATOM 796 C CA . ASP A 1 101 ? -7.412 -15.960 6.241 1.00 92.75 101 ASP A CA 1
ATOM 797 C C . ASP A 1 101 ? -7.871 -14.973 5.160 1.00 92.75 101 ASP A C 1
ATOM 799 O O . ASP A 1 101 ? -8.304 -15.363 4.077 1.00 92.75 101 ASP A O 1
ATOM 803 N N . ALA A 1 102 ? -7.769 -13.673 5.441 1.00 91.94 102 ALA A N 1
ATOM 804 C CA . ALA A 1 102 ? -8.189 -12.635 4.513 1.00 91.94 102 ALA A CA 1
ATOM 805 C C . ALA A 1 102 ? -7.282 -12.556 3.273 1.00 91.94 102 ALA A C 1
ATOM 807 O O . ALA A 1 102 ? -7.777 -12.353 2.165 1.00 91.94 102 ALA A O 1
ATOM 808 N N . VAL A 1 103 ? -5.974 -12.771 3.428 1.00 93.00 103 VAL A N 1
ATOM 809 C CA . VAL A 1 103 ? -5.029 -12.866 2.309 1.00 93.00 103 VAL A CA 1
ATOM 810 C C . VAL A 1 103 ? -5.375 -14.059 1.420 1.00 93.00 103 VAL A C 1
ATOM 812 O O . VAL A 1 103 ? -5.457 -13.905 0.201 1.00 93.00 103 VAL A O 1
ATOM 815 N N . GLU A 1 104 ? -5.633 -15.225 2.008 1.00 91.88 104 GLU A N 1
ATOM 816 C CA . GLU A 1 104 ? -5.977 -16.433 1.253 1.00 91.88 104 GLU A CA 1
ATOM 817 C C . GLU A 1 104 ? -7.317 -16.285 0.508 1.00 91.88 104 GLU A C 1
ATOM 819 O O . GLU A 1 104 ? -7.430 -16.690 -0.647 1.00 91.88 104 GLU A O 1
ATOM 824 N N . VAL A 1 105 ? -8.323 -15.665 1.133 1.00 92.12 105 VAL A N 1
ATOM 825 C CA . VAL A 1 105 ? -9.668 -15.525 0.550 1.00 92.12 105 VAL A CA 1
ATOM 826 C C . VAL A 1 105 ? -9.762 -14.374 -0.457 1.00 92.12 105 VAL A C 1
ATOM 828 O O . VAL A 1 105 ? -10.353 -14.544 -1.523 1.00 92.12 105 VAL A O 1
ATOM 831 N N . TYR A 1 106 ? -9.219 -13.197 -0.132 1.00 89.75 106 TYR A N 1
ATOM 832 C CA . TYR A 1 106 ? -9.434 -11.972 -0.912 1.00 89.75 106 TYR A CA 1
ATOM 833 C C . TYR A 1 106 ? -8.249 -11.608 -1.808 1.00 89.75 106 TYR A C 1
ATOM 835 O O . TYR A 1 106 ? -8.450 -11.202 -2.953 1.00 89.75 106 TYR A O 1
ATOM 843 N N . LEU A 1 107 ? -7.016 -11.741 -1.312 1.00 91.38 107 LEU A N 1
ATOM 844 C CA . LEU A 1 107 ? -5.827 -11.275 -2.031 1.00 91.38 107 LEU A CA 1
ATOM 845 C C . LEU A 1 107 ? -5.305 -12.309 -3.026 1.00 91.38 107 LEU A C 1
ATOM 847 O O . LEU A 1 107 ? -4.930 -11.955 -4.140 1.00 91.38 107 LEU A O 1
ATOM 851 N N . LYS A 1 108 ? -5.304 -13.590 -2.665 1.00 91.12 108 LYS A N 1
ATOM 852 C CA . LYS A 1 108 ? -4.766 -14.656 -3.515 1.00 91.12 108 LYS A CA 1
ATOM 853 C C . LYS A 1 108 ? -5.404 -14.724 -4.909 1.00 91.12 108 LYS A C 1
ATOM 855 O O . LYS A 1 108 ? -4.642 -14.741 -5.872 1.00 91.12 108 LYS A O 1
ATOM 860 N N . PRO A 1 109 ? -6.741 -14.631 -5.082 1.00 91.00 109 PRO A N 1
ATOM 861 C CA . PRO A 1 109 ? -7.336 -14.601 -6.419 1.00 91.00 109 PRO A CA 1
ATOM 862 C C . PRO A 1 109 ? -6.849 -13.422 -7.273 1.00 91.00 109 PRO A C 1
ATOM 864 O O . PRO A 1 109 ? -6.711 -13.553 -8.489 1.00 91.00 109 PRO A O 1
ATOM 867 N N . PHE A 1 110 ? -6.575 -12.273 -6.646 1.00 89.38 110 PHE A N 1
ATOM 868 C CA . PHE A 1 110 ? -5.987 -11.112 -7.312 1.00 89.38 110 PHE A CA 1
ATOM 869 C C . PHE A 1 110 ? -4.539 -11.403 -7.733 1.00 89.38 110 PHE A C 1
ATOM 871 O O . PHE A 1 110 ? -4.183 -11.200 -8.896 1.00 89.38 110 PHE A O 1
ATOM 878 N N . LEU A 1 111 ? -3.718 -11.921 -6.812 1.00 90.31 111 LEU A N 1
ATOM 879 C CA . LEU A 1 111 ? -2.306 -12.235 -7.055 1.00 90.31 111 LEU A CA 1
ATOM 880 C C . LEU A 1 111 ? -2.122 -13.304 -8.132 1.00 90.31 111 LEU A C 1
ATOM 882 O O . LEU A 1 111 ? -1.278 -13.145 -9.010 1.00 90.31 111 LEU A O 1
ATOM 886 N N . ASP A 1 112 ? -2.954 -14.342 -8.129 1.00 90.38 112 ASP A N 1
ATOM 887 C CA . ASP A 1 112 ? -2.912 -15.409 -9.128 1.00 90.38 112 ASP A CA 1
ATOM 888 C C . ASP A 1 112 ? -3.118 -14.857 -10.545 1.00 90.38 112 ASP A C 1
ATOM 890 O O . ASP A 1 112 ? -2.460 -15.297 -11.490 1.00 90.38 112 ASP A O 1
ATOM 894 N N . LYS A 1 113 ? -3.979 -13.844 -10.706 1.00 88.31 113 LYS A N 1
ATOM 895 C CA . LYS A 1 113 ? -4.210 -13.184 -12.000 1.00 88.31 113 LYS A CA 1
ATOM 896 C C . LYS A 1 113 ? -3.032 -12.329 -12.444 1.00 88.31 113 LYS A C 1
ATOM 898 O O . LYS A 1 113 ? -2.679 -12.356 -13.622 1.00 88.31 113 LYS A O 1
ATOM 903 N N . ILE A 1 114 ? -2.423 -11.584 -11.524 1.00 87.06 114 ILE A N 1
ATOM 904 C CA . ILE A 1 114 ? -1.284 -10.715 -11.844 1.00 87.06 114 ILE A CA 1
ATOM 905 C C . ILE A 1 114 ? 0.064 -11.447 -11.826 1.00 87.06 114 ILE A C 1
ATOM 907 O O . ILE A 1 114 ? 1.065 -10.853 -12.216 1.00 87.06 114 ILE A O 1
ATOM 911 N N . SER A 1 115 ? 0.097 -12.729 -11.453 1.00 88.56 115 SER A N 1
ATOM 912 C CA . SER A 1 115 ? 1.309 -13.562 -11.401 1.00 88.56 115 SER A CA 1
ATOM 913 C C . SER A 1 115 ? 2.092 -13.603 -12.720 1.00 88.56 115 SER A C 1
ATOM 915 O O . SER A 1 115 ? 3.318 -13.704 -12.718 1.00 88.56 115 SER A O 1
ATOM 917 N N . LEU A 1 116 ? 1.395 -13.472 -13.855 1.00 83.56 116 LEU A N 1
ATOM 918 C CA . LEU A 1 116 ? 2.002 -13.395 -15.187 1.00 83.56 116 LEU A CA 1
ATOM 919 C C . LEU A 1 116 ? 2.768 -12.080 -15.411 1.00 83.56 116 LEU A C 1
ATOM 921 O O . LEU A 1 116 ? 3.675 -12.013 -16.236 1.00 83.56 116 LEU A O 1
ATOM 925 N N . VAL A 1 117 ? 2.371 -11.030 -14.697 1.00 83.00 117 VAL A N 1
ATOM 926 C CA . VAL A 1 117 ? 2.928 -9.684 -14.801 1.00 83.00 117 VAL A CA 1
ATOM 927 C C . VAL A 1 117 ? 4.052 -9.510 -13.786 1.00 83.00 117 VAL A C 1
ATOM 929 O O . VAL A 1 117 ? 5.139 -9.076 -14.160 1.00 83.00 117 VAL A O 1
ATOM 932 N N . ALA A 1 118 ? 3.818 -9.849 -12.517 1.00 84.75 118 ALA A N 1
ATOM 933 C CA . ALA A 1 118 ? 4.782 -9.655 -11.441 1.00 84.75 118 ALA A CA 1
ATOM 934 C C . ALA A 1 118 ? 4.693 -10.751 -10.374 1.00 84.75 118 ALA A C 1
ATOM 936 O O . ALA A 1 118 ? 3.614 -11.260 -10.069 1.00 84.75 118 ALA A O 1
ATOM 937 N N . LYS A 1 119 ? 5.837 -11.066 -9.764 1.00 88.62 119 LYS A N 1
ATOM 938 C CA . LYS A 1 119 ? 5.908 -11.895 -8.559 1.00 88.62 119 LYS A CA 1
ATOM 939 C C . LYS A 1 119 ? 5.656 -11.033 -7.330 1.00 88.62 119 LYS A C 1
ATOM 941 O O . LYS A 1 119 ? 6.240 -9.959 -7.205 1.00 88.62 119 LYS A O 1
ATOM 946 N N . VAL A 1 120 ? 4.801 -11.513 -6.435 1.00 88.06 120 VAL A N 1
ATOM 947 C CA . VAL A 1 120 ? 4.396 -10.762 -5.246 1.00 88.06 120 VAL A CA 1
ATOM 948 C C . VAL A 1 120 ? 4.647 -11.587 -4.000 1.00 88.06 120 VAL A C 1
ATOM 950 O O . VAL A 1 120 ? 4.144 -12.705 -3.893 1.00 88.06 120 VAL A O 1
ATOM 953 N N . HIS A 1 121 ? 5.388 -11.020 -3.050 1.00 88.62 121 HIS A N 1
ATOM 954 C CA . HIS A 1 121 ? 5.583 -11.616 -1.728 1.00 88.62 121 HIS A CA 1
ATOM 955 C C . HIS A 1 121 ? 4.723 -10.896 -0.707 1.00 88.62 121 HIS A C 1
ATOM 957 O O . HIS A 1 121 ? 4.793 -9.676 -0.593 1.00 88.62 121 HIS A O 1
ATOM 963 N N . VAL A 1 122 ? 3.927 -11.640 0.056 1.00 88.75 122 VAL A N 1
ATOM 964 C CA . VAL A 1 122 ? 3.046 -11.065 1.079 1.00 88.75 122 VAL A CA 1
ATOM 965 C C . VAL A 1 122 ? 3.665 -11.244 2.461 1.00 88.75 122 VAL A C 1
ATOM 967 O O . VAL A 1 122 ? 4.106 -12.338 2.812 1.00 88.75 122 VAL A O 1
ATOM 970 N N . ARG A 1 123 ? 3.683 -10.171 3.252 1.00 85.69 123 ARG A N 1
ATOM 971 C CA . ARG A 1 123 ? 4.121 -10.151 4.652 1.00 85.69 123 ARG A CA 1
ATOM 972 C C . ARG A 1 123 ? 3.051 -9.488 5.521 1.00 85.69 123 ARG A C 1
ATOM 974 O O . ARG A 1 123 ? 2.379 -8.563 5.071 1.00 85.69 123 ARG A O 1
ATOM 981 N N . SER A 1 124 ? 2.902 -9.937 6.764 1.00 85.69 124 SER A N 1
ATOM 982 C CA . SER A 1 124 ? 2.018 -9.329 7.767 1.00 85.69 124 SER A CA 1
ATOM 983 C C . SER A 1 124 ? 2.803 -9.001 9.042 1.00 85.69 124 SER A C 1
ATOM 985 O O . SER A 1 124 ? 3.711 -9.736 9.428 1.00 85.69 124 SER A O 1
ATOM 987 N N . GLN A 1 125 ? 2.476 -7.883 9.695 1.00 83.31 125 GLN A N 1
ATOM 988 C CA . GLN A 1 125 ? 3.028 -7.503 10.997 1.00 83.31 125 GLN A CA 1
ATOM 989 C C . GLN A 1 125 ? 1.999 -6.767 11.867 1.00 83.31 125 GLN A C 1
ATOM 991 O O . GLN A 1 125 ? 1.074 -6.126 11.365 1.00 83.31 125 GLN A O 1
ATOM 996 N N . VAL A 1 126 ? 2.206 -6.801 13.185 1.00 81.50 126 VAL A N 1
ATOM 997 C CA . VAL A 1 126 ? 1.419 -6.035 14.161 1.00 81.50 126 VAL A CA 1
ATOM 998 C C . VAL A 1 126 ? 2.365 -5.164 14.979 1.00 81.50 126 VAL A C 1
ATOM 1000 O O . VAL A 1 126 ? 3.227 -5.676 15.692 1.00 81.50 126 VAL A O 1
ATOM 1003 N N . LEU A 1 127 ? 2.197 -3.849 14.886 1.00 78.56 127 LEU A N 1
ATOM 1004 C CA . LEU A 1 127 ? 2.928 -2.865 15.671 1.00 78.56 127 LEU A CA 1
ATOM 1005 C C . LEU A 1 127 ? 2.076 -2.436 16.863 1.00 78.56 127 LEU A C 1
ATOM 1007 O O . LEU A 1 127 ? 0.997 -1.858 16.716 1.00 78.56 127 LEU A O 1
ATOM 1011 N N . ARG A 1 128 ? 2.581 -2.718 18.062 1.00 73.31 128 ARG A N 1
ATOM 1012 C CA . ARG A 1 128 ? 1.970 -2.291 19.319 1.00 73.31 128 ARG A CA 1
ATOM 1013 C C . ARG A 1 128 ? 2.741 -1.087 19.838 1.00 73.31 128 ARG A C 1
ATOM 1015 O O . ARG A 1 128 ? 3.959 -1.170 19.951 1.00 73.31 128 ARG A O 1
ATOM 1022 N N . HIS A 1 129 ? 2.007 -0.039 20.211 1.00 65.00 129 HIS A N 1
ATOM 1023 C CA . HIS A 1 129 ? 2.517 1.231 20.730 1.00 65.00 129 HIS A CA 1
ATOM 1024 C C . HIS A 1 129 ? 3.175 2.131 19.668 1.00 65.00 129 HIS A C 1
ATOM 1026 O O . HIS A 1 129 ? 4.172 1.779 19.044 1.00 65.00 129 HIS A O 1
ATOM 1032 N N . PHE A 1 130 ? 2.618 3.330 19.491 1.00 61.06 130 PHE A N 1
ATOM 1033 C CA . PHE A 1 130 ? 3.130 4.353 18.580 1.00 61.06 130 PHE A CA 1
ATOM 1034 C C . PHE A 1 130 ? 3.053 5.713 19.283 1.00 61.06 130 PHE A C 1
ATOM 1036 O O . PHE A 1 130 ? 1.976 6.122 19.708 1.00 61.06 130 PHE A O 1
ATOM 1043 N N . ASN A 1 131 ? 4.185 6.401 19.450 1.00 53.91 131 ASN A N 1
ATOM 1044 C CA . ASN A 1 131 ? 4.216 7.726 20.069 1.00 53.91 131 ASN A CA 1
ATOM 1045 C C . ASN A 1 131 ? 4.083 8.795 18.970 1.00 53.91 131 ASN A C 1
ATOM 1047 O O . ASN A 1 131 ? 5.049 9.055 18.254 1.00 53.91 131 ASN A O 1
ATOM 1051 N N . GLN A 1 132 ? 2.890 9.380 18.804 1.00 56.19 132 GLN A N 1
ATOM 1052 C CA . GLN A 1 132 ? 2.686 10.560 17.953 1.00 56.19 132 GLN A CA 1
ATOM 1053 C C . GLN A 1 132 ? 2.710 11.833 18.792 1.00 56.19 132 GLN A C 1
ATOM 1055 O O . GLN A 1 132 ? 1.909 12.013 19.704 1.00 56.19 132 GLN A O 1
ATOM 1060 N N . SER A 1 133 ? 3.592 12.752 18.418 1.00 49.66 133 SER A N 1
ATOM 1061 C CA . SER A 1 133 ? 3.720 14.094 18.979 1.00 49.66 133 SER A CA 1
ATOM 1062 C C . SER A 1 133 ? 3.157 15.169 18.031 1.00 49.66 133 SER A C 1
ATOM 1064 O O . SER A 1 133 ? 3.834 16.154 17.744 1.00 49.66 133 SER A O 1
ATOM 1066 N N . ALA A 1 134 ? 1.921 15.012 17.532 1.00 49.50 134 ALA A N 1
ATOM 1067 C CA . ALA A 1 134 ? 1.261 16.037 16.710 1.00 49.50 134 ALA A CA 1
ATOM 1068 C C . ALA A 1 134 ? -0.249 16.163 17.009 1.00 49.50 134 ALA A C 1
ATOM 1070 O O . ALA A 1 134 ? -1.039 15.279 16.702 1.00 49.50 134 ALA A O 1
ATOM 1071 N N . ASN A 1 135 ? -0.632 17.297 17.605 1.00 46.28 135 ASN A N 1
ATOM 1072 C CA . ASN A 1 135 ? -1.995 17.695 17.991 1.00 46.28 135 ASN A CA 1
ATOM 1073 C C . ASN A 1 135 ? -2.804 18.195 16.768 1.00 46.28 135 ASN A C 1
ATOM 1075 O O . ASN A 1 135 ? -3.035 19.397 16.625 1.00 46.28 135 ASN A O 1
ATOM 1079 N N . ALA A 1 136 ? -3.223 17.311 15.861 1.00 52.72 136 ALA A N 1
ATOM 1080 C CA . ALA A 1 136 ? -4.101 17.686 14.747 1.00 52.72 136 ALA A CA 1
ATOM 1081 C C . ALA A 1 136 ? -5.329 16.766 14.691 1.00 52.72 136 ALA A C 1
ATOM 1083 O O . ALA A 1 136 ? -5.242 15.609 14.299 1.00 52.72 136 ALA A O 1
ATOM 1084 N N . TYR A 1 137 ? -6.489 17.300 15.089 1.00 52.53 137 TYR A N 1
ATOM 1085 C CA . TYR A 1 137 ? -7.782 16.596 15.065 1.00 52.53 137 TYR A CA 1
ATOM 1086 C C . TYR A 1 137 ? -8.389 16.493 13.655 1.00 52.53 137 TYR A C 1
ATOM 1088 O O . TYR A 1 137 ? -9.352 15.764 13.443 1.00 52.53 137 TYR A O 1
ATOM 1096 N N . VAL A 1 138 ? -7.824 17.226 12.693 1.00 55.81 138 VAL A N 1
ATOM 1097 C CA . VAL A 1 138 ? -8.182 17.184 11.275 1.00 55.81 138 VAL A CA 1
ATOM 1098 C C . VAL A 1 138 ? -6.893 16.927 10.514 1.00 55.81 138 VAL A C 1
ATOM 1100 O O . VAL A 1 138 ? -5.978 17.746 10.561 1.00 55.81 138 VAL A O 1
ATOM 1103 N N . ALA A 1 139 ? -6.810 15.775 9.855 1.00 56.91 139 ALA A N 1
ATOM 1104 C CA . ALA A 1 139 ? -5.663 15.424 9.038 1.00 56.91 139 ALA A CA 1
ATOM 1105 C C . ALA A 1 139 ? -5.985 15.715 7.568 1.00 56.91 139 ALA A C 1
ATOM 1107 O O . ALA A 1 139 ? -6.742 14.982 6.932 1.00 56.91 139 ALA A O 1
ATOM 1108 N N . THR A 1 140 ? -5.420 16.798 7.036 1.00 58.66 140 THR A N 1
ATOM 1109 C CA . THR A 1 140 ? -5.400 17.052 5.588 1.00 58.66 140 THR A CA 1
ATOM 1110 C C . THR A 1 140 ? -4.435 16.073 4.918 1.00 58.66 140 THR A C 1
ATOM 1112 O O . THR A 1 140 ? -3.434 15.691 5.530 1.00 58.66 140 THR A O 1
ATOM 1115 N N . ALA A 1 141 ? -4.693 15.700 3.659 1.00 57.50 141 ALA A N 1
ATOM 1116 C CA . ALA A 1 141 ? -3.867 14.761 2.892 1.00 57.50 141 ALA A CA 1
ATOM 1117 C C . ALA A 1 141 ? -2.352 15.065 2.963 1.00 57.50 141 ALA A C 1
ATOM 1119 O O . ALA A 1 141 ? -1.544 14.149 3.115 1.00 57.50 141 ALA A O 1
ATOM 1120 N N . ASP A 1 142 ? -1.970 16.346 2.974 1.00 57.03 142 ASP A N 1
ATOM 1121 C CA . ASP A 1 142 ? -0.570 16.790 3.035 1.00 57.03 142 ASP A CA 1
ATOM 1122 C C . ASP A 1 142 ? 0.122 16.517 4.387 1.00 57.03 142 ASP A C 1
ATOM 1124 O O . ASP A 1 142 ? 1.326 16.243 4.444 1.00 57.03 142 ASP A O 1
ATOM 1128 N N . GLN A 1 143 ? -0.629 16.543 5.494 1.00 53.19 143 GLN A N 1
ATOM 1129 C CA . GLN A 1 143 ? -0.106 16.349 6.855 1.00 53.19 143 GLN A CA 1
ATOM 1130 C C . GLN A 1 143 ? 0.029 14.865 7.240 1.00 53.19 143 GLN A C 1
ATOM 1132 O O . GLN A 1 143 ? 0.715 14.535 8.208 1.00 53.19 143 GLN A O 1
ATOM 1137 N N . LEU A 1 144 ? -0.554 13.954 6.451 1.00 61.75 144 LEU A N 1
ATOM 1138 C CA . LEU A 1 144 ? -0.486 12.498 6.652 1.00 61.75 144 LEU A CA 1
ATOM 1139 C C . LEU A 1 144 ? 0.899 11.905 6.349 1.00 61.75 144 LEU A C 1
ATOM 1141 O O . LEU A 1 144 ? 1.227 10.818 6.827 1.00 61.75 144 LEU A O 1
ATOM 1145 N N . SER A 1 145 ? 1.747 12.639 5.622 1.00 59.91 145 SER A N 1
ATOM 1146 C CA . SER A 1 145 ? 3.159 12.292 5.408 1.00 59.91 145 SER A CA 1
ATOM 1147 C C . SER A 1 145 ? 3.939 12.145 6.726 1.00 59.91 145 SER A C 1
ATOM 1149 O O . SER A 1 145 ? 4.855 11.328 6.825 1.00 59.91 145 SER A O 1
ATOM 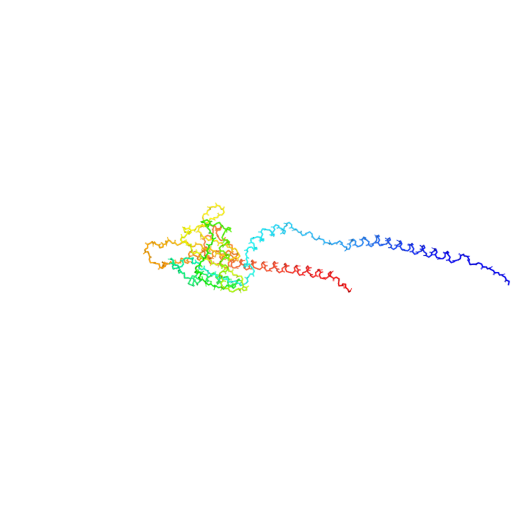1151 N N . LEU A 1 146 ? 3.518 12.856 7.779 1.00 55.66 146 LEU A N 1
ATOM 1152 C CA . LEU A 1 146 ? 4.118 12.799 9.114 1.00 55.66 146 LEU A CA 1
ATOM 1153 C C . LEU A 1 146 ? 3.860 11.472 9.844 1.00 55.66 146 LEU A C 1
ATOM 1155 O O . LEU A 1 146 ? 4.596 11.149 10.772 1.00 55.66 146 LEU A O 1
ATOM 1159 N N . ILE A 1 147 ? 2.851 10.696 9.435 1.00 60.56 147 ILE A N 1
ATOM 1160 C CA . ILE A 1 147 ? 2.546 9.374 10.009 1.00 60.56 147 ILE A CA 1
ATOM 1161 C C . ILE A 1 147 ? 3.432 8.291 9.379 1.00 60.56 147 ILE A C 1
ATOM 1163 O O . ILE A 1 147 ? 3.751 7.298 10.029 1.00 60.56 147 ILE A O 1
ATOM 1167 N N . ILE A 1 148 ? 3.882 8.498 8.137 1.00 60.09 148 ILE A N 1
ATOM 1168 C CA . ILE A 1 148 ? 4.728 7.547 7.408 1.00 60.09 148 ILE A CA 1
ATOM 1169 C C . ILE A 1 148 ? 6.141 7.504 8.008 1.00 60.09 148 ILE A C 1
ATOM 1171 O O . ILE A 1 148 ? 6.660 6.418 8.262 1.00 60.09 148 ILE A O 1
ATOM 1175 N N . ASN A 1 149 ? 6.734 8.663 8.313 1.00 59.22 149 ASN A N 1
ATOM 1176 C CA . ASN A 1 149 ? 8.131 8.753 8.764 1.00 59.22 149 ASN A CA 1
ATOM 1177 C C . ASN A 1 149 ? 8.443 7.957 10.057 1.00 59.22 149 ASN A C 1
ATOM 1179 O O . ASN A 1 149 ? 9.460 7.262 10.094 1.00 59.22 149 ASN A O 1
ATOM 1183 N N . PRO A 1 150 ? 7.624 7.995 11.130 1.00 55.12 150 PRO A N 1
ATOM 1184 C CA . PRO A 1 150 ? 7.902 7.207 12.328 1.00 55.12 150 PRO A CA 1
ATOM 1185 C C . PRO A 1 150 ? 7.541 5.721 12.164 1.00 55.12 150 PRO A C 1
ATOM 1187 O O . PRO A 1 150 ? 8.130 4.882 12.846 1.00 55.12 150 PRO A O 1
ATOM 1190 N N . ILE A 1 151 ? 6.625 5.361 11.251 1.00 58.75 151 ILE A N 1
ATOM 1191 C CA . ILE A 1 151 ? 6.397 3.953 10.873 1.00 58.75 151 ILE A CA 1
ATOM 1192 C C . ILE A 1 151 ? 7.642 3.423 10.151 1.00 58.75 151 ILE A C 1
ATOM 1194 O O . ILE A 1 151 ? 8.159 2.378 10.527 1.00 58.75 151 ILE A O 1
ATOM 1198 N N . GLU A 1 152 ? 8.202 4.177 9.203 1.00 57.97 152 GLU A N 1
ATOM 1199 C CA . GLU A 1 152 ? 9.446 3.826 8.504 1.00 57.97 152 GLU A CA 1
ATOM 1200 C C . GLU A 1 152 ? 10.620 3.637 9.481 1.00 57.97 152 GLU A C 1
ATOM 1202 O O . GLU A 1 152 ? 11.308 2.619 9.432 1.00 57.97 152 GLU A O 1
ATOM 1207 N N . GLY A 1 153 ? 10.787 4.552 10.443 1.00 52.84 153 GLY A N 1
ATOM 1208 C CA . GLY A 1 153 ? 11.844 4.474 11.460 1.00 52.84 153 GLY A CA 1
ATOM 1209 C C . GLY A 1 153 ? 11.680 3.354 12.500 1.00 52.84 153 GLY A C 1
ATOM 1210 O O . GLY A 1 153 ? 12.665 2.957 13.120 1.00 52.84 153 GLY A O 1
ATOM 1211 N N . SER A 1 154 ? 10.463 2.829 12.694 1.00 52.31 154 SER A N 1
ATOM 1212 C CA . SER A 1 154 ? 10.173 1.704 13.603 1.00 52.31 154 SER A CA 1
ATOM 1213 C C . SER A 1 154 ? 10.101 0.344 12.896 1.00 52.31 154 SER A C 1
ATOM 1215 O O . SER A 1 154 ? 9.951 -0.688 13.554 1.00 52.31 154 SER A O 1
ATOM 1217 N N . THR A 1 155 ? 10.249 0.309 11.566 1.00 50.47 155 THR A N 1
ATOM 1218 C CA . THR A 1 155 ? 10.107 -0.916 10.773 1.00 50.47 155 THR A CA 1
ATOM 1219 C C . THR A 1 155 ? 11.403 -1.728 10.773 1.00 50.47 155 THR A C 1
ATOM 1221 O O . THR A 1 155 ? 12.305 -1.542 9.961 1.00 50.47 155 THR A O 1
ATOM 1224 N N . GLY A 1 156 ? 11.481 -2.687 11.694 1.00 48.16 156 GLY A N 1
ATOM 1225 C CA . GLY A 1 156 ? 12.515 -3.719 11.766 1.00 48.16 156 GLY A CA 1
ATOM 1226 C C . GLY A 1 156 ? 12.356 -4.851 10.742 1.00 48.16 156 GLY A C 1
ATOM 1227 O O . GLY A 1 156 ? 12.507 -6.011 11.114 1.00 48.16 156 GLY A O 1
ATOM 1228 N N . PHE A 1 157 ? 12.092 -4.540 9.468 1.00 44.09 157 PHE A N 1
ATOM 1229 C CA . PHE A 1 157 ? 12.317 -5.479 8.363 1.00 44.09 157 PHE A CA 1
ATOM 1230 C C . PHE A 1 157 ? 13.308 -4.882 7.365 1.00 44.09 157 PHE A C 1
ATOM 1232 O O . PHE A 1 157 ? 13.027 -3.950 6.618 1.00 44.09 157 PHE A O 1
ATOM 1239 N N . GLN A 1 158 ? 14.502 -5.459 7.429 1.00 46.84 158 GLN A N 1
ATOM 1240 C CA . GLN A 1 158 ? 15.661 -5.312 6.562 1.00 46.84 158 GLN A CA 1
ATOM 1241 C C . GLN A 1 158 ? 15.317 -5.049 5.087 1.00 46.84 158 GLN A C 1
ATOM 1243 O O . GLN A 1 158 ? 14.585 -5.821 4.476 1.00 46.84 158 GLN A O 1
ATOM 1248 N N . ALA A 1 159 ? 15.934 -3.998 4.538 1.00 50.38 159 ALA A N 1
ATOM 1249 C CA . ALA A 1 159 ? 16.365 -3.821 3.149 1.00 50.38 159 ALA A CA 1
ATOM 1250 C C . ALA A 1 159 ? 15.919 -4.924 2.165 1.00 50.38 159 ALA A C 1
ATOM 1252 O O . ALA A 1 159 ? 16.713 -5.789 1.787 1.00 50.38 159 ALA A O 1
ATOM 1253 N N . SER A 1 160 ? 14.655 -4.896 1.731 1.00 54.81 160 SER A N 1
ATOM 1254 C CA . SER A 1 160 ? 14.259 -5.674 0.558 1.00 54.81 160 SER A CA 1
ATOM 1255 C C . SER A 1 160 ? 14.904 -5.039 -0.671 1.00 54.81 160 SER A C 1
ATOM 1257 O O . SER A 1 160 ? 14.936 -3.817 -0.808 1.00 54.81 160 SER A O 1
ATOM 1259 N N . ILE A 1 161 ? 15.443 -5.870 -1.561 1.00 61.28 161 ILE A N 1
ATOM 1260 C CA . ILE A 1 161 ? 15.971 -5.421 -2.859 1.00 61.28 161 ILE A CA 1
ATOM 1261 C C . ILE A 1 161 ? 14.807 -4.977 -3.766 1.00 61.28 161 ILE A C 1
ATOM 1263 O O . ILE A 1 161 ? 14.998 -4.205 -4.705 1.00 61.28 161 ILE A O 1
ATOM 1267 N N . HIS A 1 162 ? 13.594 -5.451 -3.469 1.00 73.62 162 HIS A N 1
ATOM 1268 C CA . HIS A 1 162 ? 12.381 -5.180 -4.226 1.00 73.62 162 HIS A CA 1
ATOM 1269 C C . HIS A 1 162 ? 11.622 -3.973 -3.662 1.00 73.62 162 HIS A C 1
ATOM 1271 O O . HIS A 1 162 ? 11.666 -3.723 -2.454 1.00 73.62 162 HIS A O 1
ATOM 1277 N N . PRO A 1 163 ? 10.878 -3.236 -4.508 1.00 80.94 163 PRO A N 1
ATOM 1278 C CA . PRO A 1 163 ? 9.964 -2.211 -4.024 1.00 80.94 163 PRO A CA 1
ATOM 1279 C C . PRO A 1 163 ? 8.913 -2.833 -3.098 1.00 80.94 163 PRO A C 1
ATOM 1281 O O . PRO A 1 163 ? 8.354 -3.890 -3.396 1.00 80.94 163 PRO A O 1
ATOM 1284 N N . VAL A 1 164 ? 8.647 -2.160 -1.980 1.00 82.88 164 VAL A N 1
ATOM 1285 C CA . VAL A 1 164 ? 7.695 -2.607 -0.959 1.00 82.88 164 VAL A CA 1
ATOM 1286 C C . VAL A 1 164 ? 6.477 -1.691 -0.970 1.00 82.88 164 VAL A C 1
ATOM 1288 O O . VAL A 1 164 ? 6.616 -0.471 -0.911 1.00 82.88 164 VAL A O 1
ATOM 1291 N N . LEU A 1 165 ? 5.286 -2.281 -1.016 1.00 87.50 165 LEU A N 1
ATOM 1292 C CA . LEU A 1 165 ? 4.018 -1.601 -0.780 1.00 87.50 165 LEU A CA 1
ATOM 1293 C C . LEU A 1 165 ? 3.555 -1.876 0.644 1.00 87.50 165 LEU A C 1
ATOM 1295 O O . LEU A 1 165 ? 3.403 -3.027 1.046 1.00 87.50 165 LEU A O 1
ATOM 1299 N N . ASN A 1 166 ? 3.290 -0.817 1.390 1.00 87.81 166 ASN A N 1
ATOM 1300 C CA . ASN A 1 166 ? 2.852 -0.873 2.772 1.00 87.81 166 ASN A CA 1
ATOM 1301 C C . ASN A 1 166 ? 1.354 -0.587 2.841 1.00 87.81 166 ASN A C 1
ATOM 1303 O O . ASN A 1 166 ? 0.895 0.475 2.431 1.00 87.81 166 ASN A O 1
ATOM 1307 N N . PHE A 1 167 ? 0.592 -1.534 3.370 1.00 91.25 167 PHE A N 1
ATOM 1308 C CA . PHE A 1 167 ? -0.823 -1.372 3.667 1.00 91.25 167 PHE A CA 1
ATOM 1309 C C . PHE A 1 167 ? -1.009 -1.371 5.171 1.00 91.25 167 PHE A C 1
ATOM 1311 O O . PHE A 1 167 ? -0.780 -2.378 5.839 1.00 91.25 167 PHE A O 1
ATOM 1318 N N . VAL A 1 168 ? -1.395 -0.226 5.714 1.00 90.56 168 VAL A N 1
ATOM 1319 C CA . VAL A 1 168 ? -1.437 -0.020 7.156 1.00 90.56 168 VAL A CA 1
ATOM 1320 C C . VAL A 1 168 ? -2.862 0.204 7.609 1.00 90.56 168 VAL A C 1
ATOM 1322 O O . VAL A 1 168 ? -3.546 1.082 7.099 1.00 90.56 168 VAL A O 1
ATOM 1325 N N . VAL A 1 169 ? -3.298 -0.575 8.592 1.00 92.06 169 VAL A N 1
ATOM 1326 C CA . VAL A 1 169 ? -4.526 -0.316 9.339 1.00 92.06 169 VAL A CA 1
ATOM 1327 C C . VAL A 1 169 ? -4.127 0.383 10.628 1.00 92.06 169 VAL A C 1
ATOM 1329 O O . VAL A 1 169 ? -3.479 -0.212 11.488 1.00 92.06 169 VAL A O 1
ATOM 1332 N N . TYR A 1 170 ? -4.487 1.653 10.754 1.00 90.25 170 TYR A N 1
ATOM 1333 C CA . TYR A 1 170 ? -4.251 2.438 11.956 1.00 90.25 170 TYR A CA 1
ATOM 1334 C C . TYR A 1 170 ? -5.527 2.501 12.787 1.00 90.25 170 TYR A C 1
ATOM 1336 O O . TYR A 1 170 ? -6.523 3.089 12.361 1.00 90.25 170 TYR A O 1
ATOM 1344 N N . VAL A 1 171 ? -5.501 1.901 13.977 1.00 90.25 171 VAL A N 1
ATOM 1345 C CA . VAL A 1 171 ? -6.617 1.996 14.922 1.00 90.25 171 VAL A CA 1
ATOM 1346 C C . VAL A 1 171 ? -6.577 3.366 15.583 1.00 90.25 171 VAL A C 1
ATOM 1348 O O . VAL A 1 171 ? -5.582 3.738 16.204 1.00 90.25 171 VAL A O 1
ATOM 1351 N N . VAL A 1 172 ? -7.661 4.124 15.437 1.00 89.50 172 VAL A N 1
ATOM 1352 C CA . VAL A 1 172 ? -7.740 5.488 15.964 1.00 89.50 172 VAL A CA 1
ATOM 1353 C C . VAL A 1 172 ? -7.746 5.439 17.499 1.00 89.50 172 VAL A C 1
ATOM 1355 O O . VAL A 1 172 ? -8.574 4.723 18.062 1.00 89.50 172 VAL A O 1
ATOM 1358 N N . PRO A 1 173 ? -6.834 6.152 18.190 1.00 85.56 173 PRO A N 1
ATOM 1359 C CA . PRO A 1 173 ? -6.769 6.168 19.652 1.00 85.56 173 PRO A CA 1
ATOM 1360 C C . PRO A 1 173 ? -7.952 6.929 20.258 1.00 85.56 173 PRO A C 1
ATOM 1362 O O . PRO A 1 173 ? -8.540 7.794 19.603 1.00 85.56 173 PRO A O 1
ATOM 1365 N N . GLN A 1 174 ? -8.256 6.684 21.537 1.00 82.69 174 GLN A N 1
ATOM 1366 C CA . GLN A 1 174 ? -9.387 7.330 22.217 1.00 82.69 174 GLN A CA 1
ATOM 1367 C C . GLN A 1 174 ? -9.272 8.864 22.220 1.00 82.69 174 GLN A C 1
ATOM 1369 O O . GLN A 1 174 ? -10.272 9.572 22.132 1.00 82.69 174 GLN A O 1
ATOM 1374 N N . THR A 1 175 ? -8.044 9.377 22.284 1.00 80.62 175 THR A N 1
ATOM 1375 C CA . THR A 1 175 ? -7.729 10.816 22.288 1.00 80.62 175 THR A CA 1
ATOM 1376 C C . THR A 1 175 ? -8.149 11.557 21.017 1.00 80.62 175 THR A C 1
ATOM 1378 O O . THR A 1 175 ? -8.461 12.742 21.086 1.00 80.62 175 THR A O 1
ATOM 1381 N N . HIS A 1 176 ? -8.174 10.872 19.873 1.00 79.50 176 HIS A N 1
ATOM 1382 C CA . HIS A 1 176 ? -8.441 11.470 18.559 1.00 79.50 176 HIS A CA 1
ATOM 1383 C C . HIS A 1 176 ? -9.696 10.878 17.899 1.00 79.50 176 HIS A C 1
ATOM 1385 O O . HIS A 1 176 ? -9.892 11.010 16.693 1.00 79.50 176 HIS A O 1
ATOM 1391 N N . TYR A 1 177 ? -10.539 10.198 18.677 1.00 82.69 177 TYR A N 1
ATOM 1392 C CA . TYR A 1 177 ? -11.730 9.532 18.170 1.00 82.69 177 TYR A CA 1
ATOM 1393 C C . TYR A 1 177 ? -12.949 10.473 18.087 1.00 82.69 177 TYR A C 1
ATOM 1395 O O . TYR A 1 177 ? -13.224 11.187 19.055 1.00 82.69 177 TYR A O 1
ATOM 1403 N N . PRO A 1 178 ? -13.765 10.399 17.014 1.00 85.25 178 PRO A N 1
ATOM 1404 C CA . PRO A 1 178 ? -13.526 9.694 15.750 1.00 85.25 178 PRO A CA 1
ATOM 1405 C C . PRO A 1 178 ? -12.659 10.522 14.788 1.00 85.25 178 PRO A C 1
ATOM 1407 O O . PRO A 1 178 ? -12.800 11.742 14.719 1.00 85.25 178 PRO A O 1
ATOM 1410 N N . LEU A 1 179 ? -11.817 9.850 13.997 1.00 84.56 179 LEU A N 1
ATOM 1411 C CA . LEU A 1 179 ? -10.996 10.505 12.976 1.00 84.56 179 LEU A CA 1
ATOM 1412 C C . LEU A 1 179 ? -11.610 10.293 11.592 1.00 84.56 179 LEU A C 1
ATOM 1414 O O . LEU A 1 179 ? -11.851 9.152 11.187 1.00 84.56 179 LEU A O 1
ATOM 1418 N N . TYR A 1 180 ? -11.810 11.390 10.866 1.00 85.00 180 TYR A N 1
ATOM 1419 C CA . TYR A 1 180 ? -12.290 11.384 9.488 1.00 85.00 180 TYR A CA 1
ATOM 1420 C C . TYR A 1 180 ? -11.366 12.202 8.595 1.00 85.00 180 TYR A C 1
ATOM 1422 O O . TYR A 1 180 ? -10.967 13.311 8.955 1.00 85.00 180 TYR A O 1
ATOM 1430 N N . ILE A 1 181 ? -11.047 11.648 7.428 1.00 79.81 181 ILE A N 1
ATOM 1431 C CA . ILE A 1 181 ? -10.292 12.343 6.388 1.00 79.81 181 ILE A CA 1
ATOM 1432 C C . ILE A 1 181 ? -11.265 13.067 5.455 1.00 79.81 181 ILE A C 1
ATOM 1434 O O . ILE A 1 181 ? -12.296 12.512 5.062 1.00 79.81 181 ILE A O 1
ATOM 1438 N N . TYR A 1 182 ? -10.901 14.292 5.084 1.00 77.38 182 TYR A N 1
ATOM 1439 C CA . TYR A 1 182 ? -11.625 15.118 4.125 1.00 77.38 182 TYR A CA 1
ATOM 1440 C C . TYR A 1 182 ? -10.786 15.313 2.861 1.00 77.38 182 TYR A C 1
ATOM 1442 O O . TYR A 1 182 ? -9.555 15.352 2.932 1.00 77.38 182 TYR A O 1
ATOM 1450 N N . ASP A 1 183 ? -11.454 15.409 1.716 1.00 71.69 183 ASP A N 1
ATOM 1451 C CA . ASP A 1 183 ? -10.830 15.776 0.448 1.00 71.69 183 ASP A CA 1
ATOM 1452 C C . ASP A 1 183 ? -10.525 17.288 0.378 1.00 71.69 183 ASP A C 1
ATOM 1454 O O . ASP A 1 183 ? -10.928 18.076 1.240 1.00 71.69 183 ASP A O 1
ATOM 1458 N N . ASP A 1 184 ? -9.836 17.709 -0.684 1.00 72.00 184 ASP A N 1
ATOM 1459 C CA . ASP A 1 184 ? -9.513 19.123 -0.937 1.00 72.00 184 ASP A CA 1
ATOM 1460 C C . ASP A 1 184 ? -10.763 19.999 -1.162 1.00 72.00 184 ASP A C 1
ATOM 1462 O O . ASP A 1 184 ? -10.688 21.228 -1.130 1.00 72.00 184 ASP A O 1
ATOM 1466 N N . GLN A 1 185 ? -11.921 19.377 -1.398 1.00 72.44 185 GLN A N 1
ATOM 1467 C CA . GLN A 1 185 ? -13.220 20.028 -1.571 1.00 72.44 185 GLN A CA 1
ATOM 1468 C C . GLN A 1 185 ? -14.022 20.095 -0.259 1.00 72.44 185 GLN A C 1
ATOM 1470 O O . GLN A 1 185 ? -15.116 20.661 -0.240 1.00 72.44 185 GLN A O 1
ATOM 1475 N N . GLY A 1 186 ? -13.480 19.567 0.844 1.00 71.38 186 GLY A N 1
ATOM 1476 C CA . GLY A 1 186 ? -14.118 19.528 2.155 1.00 71.38 186 GLY A CA 1
ATOM 1477 C C . GLY A 1 186 ? -15.173 18.430 2.327 1.00 71.38 186 GLY A C 1
ATOM 1478 O O . GLY A 1 186 ? -15.899 18.455 3.321 1.00 71.38 186 GLY A O 1
ATOM 1479 N N . ASN A 1 187 ? -15.275 17.466 1.409 1.00 74.69 187 ASN A N 1
ATOM 1480 C CA . ASN A 1 187 ? -16.149 16.303 1.554 1.00 74.69 187 ASN A CA 1
ATOM 1481 C C . ASN A 1 187 ? -15.449 15.194 2.339 1.00 74.69 187 ASN A C 1
ATOM 1483 O O . ASN A 1 187 ? -14.257 14.938 2.175 1.00 74.69 187 ASN A O 1
ATOM 1487 N N . GLN A 1 188 ? -16.211 14.498 3.178 1.00 75.75 188 GLN A N 1
ATOM 1488 C CA . GLN A 1 188 ? -15.708 13.352 3.924 1.00 75.75 188 GLN A CA 1
ATOM 1489 C C . GLN A 1 188 ? -15.451 12.166 2.983 1.00 75.75 188 GLN A C 1
ATOM 1491 O O . GLN A 1 188 ? -16.326 11.782 2.208 1.00 75.75 188 GLN A O 1
ATOM 1496 N N . LEU A 1 189 ? -14.275 11.544 3.094 1.00 75.75 189 LEU A N 1
ATOM 1497 C CA . LEU A 1 189 ? -13.962 10.322 2.356 1.00 75.75 189 LEU A CA 1
ATOM 1498 C C . LEU A 1 189 ? -14.722 9.125 2.939 1.00 75.75 189 LEU A C 1
ATOM 1500 O O . LEU A 1 189 ? -14.573 8.802 4.118 1.00 75.75 189 LEU A O 1
ATOM 1504 N N . GLU A 1 190 ? -15.477 8.417 2.095 1.00 73.81 190 GLU A N 1
ATOM 1505 C CA . GLU A 1 190 ? -16.267 7.244 2.506 1.00 73.81 190 GLU A CA 1
ATOM 1506 C C . GLU A 1 190 ? -15.397 6.109 3.063 1.00 73.81 190 GLU A C 1
ATOM 1508 O O . GLU A 1 190 ? -15.773 5.443 4.025 1.00 73.81 190 GLU A O 1
ATOM 1513 N N . THR A 1 191 ? -14.210 5.901 2.491 1.00 72.62 191 THR A N 1
ATOM 1514 C CA . THR A 1 191 ? -13.312 4.802 2.873 1.00 72.62 191 THR A CA 1
ATOM 1515 C C . THR A 1 191 ? -12.419 5.122 4.068 1.00 72.62 191 THR A C 1
ATOM 1517 O O . THR A 1 191 ? -11.738 4.226 4.559 1.00 72.62 191 THR A O 1
ATOM 1520 N N . ASN A 1 192 ? -12.373 6.384 4.515 1.00 83.19 192 ASN A N 1
ATOM 1521 C CA . ASN A 1 192 ? -11.456 6.871 5.552 1.00 83.19 192 ASN A CA 1
ATOM 1522 C C . ASN A 1 192 ? -9.997 6.394 5.358 1.00 83.19 192 ASN A C 1
ATOM 1524 O O . ASN A 1 192 ? -9.314 5.969 6.296 1.00 83.19 192 ASN A O 1
ATOM 1528 N N . SER A 1 193 ? -9.534 6.408 4.106 1.00 83.62 193 SER A N 1
ATOM 1529 C CA . SER A 1 193 ? -8.245 5.849 3.698 1.00 83.62 193 SER A CA 1
ATOM 1530 C C . SER A 1 193 ? -7.475 6.805 2.800 1.00 83.62 193 SER A C 1
ATOM 1532 O O . SER A 1 193 ? -8.075 7.488 1.975 1.00 83.62 193 SER A O 1
ATOM 1534 N N . PHE A 1 194 ? -6.151 6.752 2.865 1.00 83.62 194 PHE A N 1
ATOM 1535 C CA . PHE A 1 194 ? -5.245 7.506 2.009 1.00 83.62 194 PHE A CA 1
ATOM 1536 C C . PHE A 1 194 ? -4.318 6.565 1.228 1.00 83.62 194 PHE A C 1
ATOM 1538 O O . PHE A 1 194 ? -3.916 5.518 1.737 1.00 83.62 194 PHE A O 1
ATOM 1545 N N . LEU A 1 195 ? -3.970 6.941 -0.005 1.00 82.31 195 LEU A N 1
ATOM 1546 C CA . LEU A 1 195 ? -3.074 6.191 -0.884 1.00 82.31 195 LEU A CA 1
ATOM 1547 C C . LEU A 1 195 ? -1.873 7.058 -1.264 1.00 82.31 195 LEU A C 1
ATOM 1549 O O . LEU A 1 195 ? -2.021 8.079 -1.929 1.00 82.31 195 LEU A O 1
ATOM 1553 N N . SER A 1 196 ? -0.677 6.606 -0.901 1.00 81.94 196 SER A N 1
ATOM 1554 C CA . SER A 1 196 ? 0.582 7.170 -1.369 1.00 81.94 196 SER A CA 1
ATOM 1555 C C . SER A 1 196 ? 1.119 6.331 -2.531 1.00 81.94 196 SER A C 1
ATOM 1557 O O . SER A 1 196 ? 1.463 5.162 -2.328 1.00 81.94 196 SER A O 1
ATOM 1559 N N . PRO A 1 197 ? 1.264 6.900 -3.742 1.00 74.62 197 PRO A N 1
ATOM 1560 C CA . PRO A 1 197 ? 1.661 6.144 -4.927 1.00 74.62 197 PRO A CA 1
ATOM 1561 C C . PRO A 1 197 ? 2.988 5.385 -4.790 1.00 74.62 197 PRO A C 1
ATOM 1563 O O . PRO A 1 197 ? 3.163 4.343 -5.416 1.00 74.62 197 PRO A O 1
ATOM 1566 N N . LYS A 1 198 ? 3.918 5.885 -3.962 1.00 70.69 198 LYS A N 1
ATOM 1567 C CA . LYS A 1 198 ? 5.240 5.271 -3.773 1.00 70.69 198 LYS A CA 1
ATOM 1568 C C . LYS A 1 198 ? 5.422 4.445 -2.516 1.00 70.69 198 LYS A C 1
ATOM 1570 O O . LYS A 1 198 ? 6.461 3.812 -2.368 1.00 70.69 198 LYS A O 1
ATOM 1575 N N . TRP A 1 199 ? 4.437 4.459 -1.632 1.00 78.81 199 TRP A N 1
ATOM 1576 C CA . TRP A 1 199 ? 4.563 3.820 -0.333 1.00 78.81 199 TRP A CA 1
ATOM 1577 C C . TRP A 1 199 ? 3.483 2.774 -0.092 1.00 78.81 199 TRP A C 1
ATOM 1579 O O . TRP A 1 199 ? 3.785 1.750 0.503 1.00 78.81 199 TRP A O 1
ATOM 1589 N N . GLY A 1 200 ? 2.261 2.986 -0.582 1.00 83.94 200 GLY A N 1
ATOM 1590 C CA . GLY A 1 200 ? 1.120 2.106 -0.349 1.00 83.94 200 GLY A CA 1
ATOM 1591 C C . GLY A 1 200 ? -0.062 2.849 0.275 1.00 83.94 200 GLY A C 1
ATOM 1592 O O . GLY A 1 200 ? -0.226 4.048 0.056 1.00 83.94 200 GLY A O 1
ATOM 1593 N N . GLY A 1 201 ? -0.906 2.145 1.023 1.00 85.75 201 GLY A N 1
ATOM 1594 C CA . GLY A 1 201 ? -2.156 2.669 1.569 1.00 85.75 201 GLY A CA 1
ATOM 1595 C C . GLY A 1 201 ? -2.191 2.708 3.094 1.00 85.75 201 GLY A C 1
ATOM 1596 O O . GLY A 1 201 ? -1.682 1.812 3.759 1.00 85.75 201 GLY A O 1
ATOM 1597 N N . VAL A 1 202 ? -2.840 3.723 3.659 1.00 87.19 202 VAL A N 1
ATOM 1598 C CA . VAL A 1 202 ? -3.167 3.796 5.090 1.00 87.19 202 VAL A CA 1
ATOM 1599 C C . VAL A 1 202 ? -4.681 3.875 5.239 1.00 87.19 202 VAL A C 1
ATOM 1601 O O . VAL A 1 202 ? -5.329 4.697 4.597 1.00 87.19 202 VAL A O 1
ATOM 1604 N N . LEU A 1 203 ? -5.247 3.031 6.091 1.00 89.88 203 LEU A N 1
ATOM 1605 C CA . LEU A 1 203 ? -6.659 3.004 6.446 1.00 89.88 203 LEU A CA 1
ATOM 1606 C C . LEU A 1 203 ? -6.812 3.347 7.926 1.00 89.88 203 LEU A C 1
ATOM 1608 O O . LEU A 1 203 ? -6.214 2.689 8.777 1.00 89.88 203 LEU A O 1
ATOM 1612 N N . PHE A 1 204 ? -7.642 4.341 8.232 1.00 89.56 204 PHE A N 1
ATOM 1613 C CA . PHE A 1 204 ? -7.951 4.725 9.605 1.00 89.56 204 PHE A CA 1
ATOM 1614 C C . PHE A 1 204 ? -9.209 4.000 10.076 1.00 89.56 204 PHE A C 1
ATOM 1616 O O . PHE A 1 204 ? -10.316 4.244 9.591 1.00 89.56 204 PHE A O 1
ATOM 1623 N N . TYR A 1 205 ? -9.030 3.095 11.035 1.00 91.00 205 TYR A N 1
ATOM 1624 C CA . TYR A 1 205 ? -10.098 2.263 11.566 1.00 91.00 205 TYR A CA 1
ATOM 1625 C C . TYR A 1 205 ? -10.674 2.879 12.842 1.00 91.00 205 TYR A C 1
ATOM 1627 O O . TYR A 1 205 ? -10.025 2.908 13.892 1.00 91.00 205 TYR A O 1
ATOM 1635 N N . ASN A 1 206 ? -11.912 3.364 12.744 1.00 90.56 206 ASN A N 1
ATOM 1636 C CA . ASN A 1 206 ? -12.684 3.853 13.881 1.00 90.56 206 ASN A CA 1
ATOM 1637 C C . ASN A 1 206 ? -13.374 2.668 14.572 1.00 90.56 206 ASN A C 1
ATOM 1639 O O . ASN A 1 206 ? -14.226 2.008 13.978 1.00 90.56 206 ASN A O 1
ATOM 1643 N N . VAL A 1 207 ? -13.019 2.398 15.830 1.00 88.19 207 VAL A N 1
ATOM 1644 C CA . VAL A 1 207 ? -13.691 1.362 16.631 1.00 88.19 207 VAL A CA 1
ATOM 1645 C C . VAL A 1 207 ? -15.105 1.801 17.006 1.00 88.19 207 VAL A C 1
ATOM 1647 O O . VAL A 1 207 ? -15.347 2.973 17.263 1.00 88.19 207 VAL A O 1
ATOM 1650 N N . ALA A 1 208 ? -16.051 0.862 17.073 1.00 84.19 208 ALA A N 1
ATOM 1651 C CA . ALA A 1 208 ? -17.457 1.198 17.315 1.00 84.19 208 ALA A CA 1
ATOM 1652 C C . ALA A 1 208 ? -17.710 1.806 18.708 1.00 84.19 208 ALA A C 1
ATOM 1654 O O . ALA A 1 208 ? -18.597 2.645 18.876 1.00 84.19 208 ALA A O 1
ATOM 1655 N N . LYS A 1 209 ? -16.962 1.358 19.723 1.00 82.69 209 LYS A N 1
ATOM 1656 C CA . LYS A 1 209 ? -17.099 1.821 21.104 1.00 82.69 209 LYS A CA 1
ATOM 1657 C C . LYS A 1 209 ? -15.804 1.587 21.880 1.00 82.69 209 LYS A C 1
ATOM 1659 O O . LYS A 1 209 ? -15.219 0.514 21.771 1.00 82.69 209 LYS A O 1
ATOM 1664 N N . PHE A 1 210 ? -15.412 2.573 22.686 1.00 83.88 210 PHE A N 1
ATOM 1665 C CA . PHE A 1 210 ? -14.337 2.433 23.669 1.00 83.88 210 PHE A CA 1
ATOM 1666 C C . PHE A 1 210 ? -14.865 1.916 25.017 1.00 83.88 210 PHE A C 1
ATOM 1668 O O . PHE A 1 210 ? -16.024 2.196 25.354 1.00 83.88 210 PHE A O 1
ATOM 1675 N N . PRO A 1 211 ? -14.023 1.220 25.803 1.00 81.75 211 PRO A N 1
ATOM 1676 C CA . PRO A 1 211 ? -14.383 0.767 27.142 1.00 81.75 211 PRO A CA 1
ATOM 1677 C C . PRO A 1 211 ? -14.787 1.944 28.041 1.00 81.75 211 PRO A C 1
ATOM 1679 O O . PRO A 1 211 ? -14.119 2.981 28.070 1.00 81.75 211 PRO A O 1
ATOM 1682 N N . GLY A 1 212 ? -15.887 1.794 28.775 1.00 81.56 212 GLY A N 1
ATOM 1683 C CA . GLY A 1 212 ? -16.334 2.755 29.780 1.00 81.56 212 GLY A CA 1
ATOM 1684 C C . GLY A 1 212 ? -15.664 2.542 31.146 1.00 81.56 212 GLY A C 1
ATOM 1685 O O . GLY A 1 212 ? -15.017 1.517 31.378 1.00 81.56 212 GLY A O 1
ATOM 1686 N N . PRO A 1 213 ? -15.826 3.485 32.094 1.00 75.94 213 PRO A N 1
ATOM 1687 C CA . PRO A 1 213 ? -15.321 3.322 33.455 1.00 75.94 213 PRO A CA 1
ATOM 1688 C C . PRO A 1 213 ? -16.028 2.143 34.146 1.00 75.94 213 PRO A C 1
ATOM 1690 O O . PRO A 1 213 ? -17.186 2.256 34.542 1.00 75.94 213 PRO A O 1
ATOM 1693 N N . GLY A 1 214 ? -15.324 1.014 34.274 1.00 76.69 214 GLY A N 1
ATOM 1694 C CA . GLY A 1 214 ? -15.822 -0.227 34.883 1.00 76.69 214 GLY A CA 1
ATOM 1695 C C . GLY A 1 214 ? -15.775 -1.460 33.975 1.00 76.69 214 GLY A C 1
ATOM 1696 O O . GLY A 1 214 ? -15.991 -2.566 34.467 1.00 76.69 214 GLY A O 1
ATOM 1697 N N . ASP A 1 215 ? -15.469 -1.294 32.686 1.00 83.94 215 ASP A N 1
ATOM 1698 C CA . ASP A 1 215 ? -15.316 -2.418 31.760 1.00 83.94 215 ASP A CA 1
ATOM 1699 C C . ASP A 1 215 ? -13.983 -3.154 31.980 1.00 83.94 215 ASP A C 1
ATOM 1701 O O . ASP A 1 215 ? -12.973 -2.567 32.378 1.00 83.94 215 ASP A O 1
ATOM 1705 N N . ALA A 1 216 ? -13.976 -4.464 31.717 1.00 81.12 216 ALA A N 1
ATOM 1706 C CA . ALA A 1 216 ? -12.760 -5.266 31.768 1.00 81.12 216 ALA A CA 1
ATOM 1707 C C . ALA A 1 216 ? -11.823 -4.864 30.620 1.00 81.12 216 ALA A C 1
ATOM 1709 O O . ALA A 1 216 ? -12.189 -4.949 29.448 1.00 81.12 216 ALA A O 1
ATOM 1710 N N . LEU A 1 217 ? -10.614 -4.432 30.976 1.00 84.31 217 LEU A N 1
ATOM 1711 C CA . LEU A 1 217 ? -9.559 -4.077 30.034 1.00 84.31 217 LEU A CA 1
ATOM 1712 C C . LEU A 1 217 ? -8.551 -5.230 29.901 1.00 84.31 217 LEU A C 1
ATOM 1714 O O . LEU A 1 217 ? -8.235 -5.863 30.915 1.00 84.31 217 LEU A O 1
ATOM 1718 N N . PRO A 1 218 ? -7.988 -5.468 28.704 1.00 84.31 218 PRO A N 1
ATOM 1719 C CA . PRO A 1 218 ? -8.304 -4.818 27.427 1.00 84.31 218 PRO A CA 1
ATOM 1720 C C . PRO A 1 218 ? -9.583 -5.385 26.779 1.00 84.31 218 PRO A C 1
ATOM 1722 O O . PRO A 1 218 ? -9.870 -6.577 26.890 1.00 84.31 218 PRO A O 1
ATOM 1725 N N . GLN A 1 219 ? -10.352 -4.542 26.083 1.00 86.44 219 GLN A N 1
ATOM 1726 C CA . GLN A 1 219 ? -11.557 -4.990 25.375 1.00 86.44 219 GLN A CA 1
ATOM 1727 C C . GLN A 1 219 ? -11.179 -5.631 24.029 1.00 86.44 219 GLN A C 1
ATOM 1729 O O . GLN A 1 219 ? -10.470 -4.989 23.249 1.00 86.44 219 GLN A O 1
ATOM 1734 N N . PRO A 1 220 ? -11.665 -6.850 23.717 1.00 88.81 220 PRO A N 1
ATOM 1735 C CA . PRO A 1 220 ? -11.385 -7.490 22.439 1.00 88.81 220 PRO A CA 1
ATOM 1736 C C . PRO A 1 220 ? -12.131 -6.780 21.304 1.00 88.81 220 PRO A C 1
ATOM 1738 O O . PRO A 1 220 ? -13.344 -6.561 21.385 1.00 88.81 220 PRO A O 1
ATOM 1741 N N . VAL A 1 221 ? -11.411 -6.439 20.237 1.00 89.88 221 VAL A N 1
ATOM 1742 C CA . VAL A 1 221 ? -11.965 -5.838 19.019 1.00 89.88 221 VAL A CA 1
ATOM 1743 C C . VAL A 1 221 ? -11.460 -6.609 17.808 1.00 89.88 221 VAL A C 1
ATOM 1745 O O . VAL A 1 221 ? -10.271 -6.600 17.507 1.00 89.88 221 VAL A O 1
ATOM 1748 N N . GLU A 1 222 ? -12.388 -7.230 17.085 1.00 91.19 222 GLU A N 1
ATOM 1749 C CA . GLU A 1 222 ? -12.108 -7.875 15.803 1.00 91.19 222 GLU A CA 1
ATOM 1750 C C . GLU A 1 222 ? -12.274 -6.868 14.662 1.00 91.19 222 GLU A C 1
ATOM 1752 O O . GLU A 1 222 ? -13.301 -6.188 14.551 1.00 91.19 222 GLU A O 1
ATOM 1757 N N . ILE A 1 223 ? -11.263 -6.777 13.801 1.00 92.62 223 ILE A N 1
ATOM 1758 C CA . ILE A 1 223 ? -11.309 -5.927 12.608 1.00 92.62 223 ILE A CA 1
ATOM 1759 C C . ILE A 1 223 ? -12.139 -6.600 11.512 1.00 92.62 223 ILE A C 1
ATOM 1761 O O . ILE A 1 223 ? -11.913 -7.763 11.165 1.00 92.62 223 ILE A O 1
ATOM 1765 N N . ASP A 1 224 ? -13.056 -5.847 10.896 1.00 91.88 224 ASP A N 1
ATOM 1766 C CA . ASP A 1 224 ? -13.769 -6.316 9.707 1.00 91.88 224 ASP A CA 1
ATOM 1767 C C . ASP A 1 224 ? -12.849 -6.342 8.477 1.00 91.88 224 ASP A C 1
ATOM 1769 O O . ASP A 1 224 ? -12.714 -5.372 7.726 1.00 91.88 224 ASP A O 1
ATOM 1773 N N . MET A 1 225 ? -12.241 -7.505 8.247 1.00 91.62 225 MET A N 1
ATOM 1774 C CA . MET A 1 225 ? -11.325 -7.727 7.131 1.00 91.62 225 MET A CA 1
ATOM 1775 C C . MET A 1 225 ? -11.981 -7.523 5.763 1.00 91.62 225 MET A C 1
ATOM 1777 O O . MET A 1 225 ? -11.272 -7.200 4.814 1.00 91.62 225 MET A O 1
ATOM 1781 N N . ARG A 1 226 ? -13.306 -7.685 5.625 1.00 89.56 226 ARG A N 1
ATOM 1782 C CA . ARG A 1 226 ? -13.981 -7.457 4.339 1.00 89.56 226 ARG A CA 1
ATOM 1783 C C . ARG A 1 226 ? -13.881 -5.989 3.945 1.00 89.56 226 ARG A C 1
ATOM 1785 O O . ARG A 1 226 ? -13.452 -5.694 2.832 1.00 89.56 226 ARG A O 1
ATOM 1792 N N . SER A 1 227 ? -14.243 -5.097 4.862 1.00 87.88 227 SER A N 1
ATOM 1793 C CA . SER A 1 227 ? -14.183 -3.650 4.644 1.00 87.88 227 SER A CA 1
ATOM 1794 C C . SER A 1 227 ? -12.746 -3.189 4.384 1.00 87.88 227 SER A C 1
ATOM 1796 O O . SER A 1 227 ? -12.490 -2.430 3.451 1.00 87.88 227 SER A O 1
ATOM 1798 N N 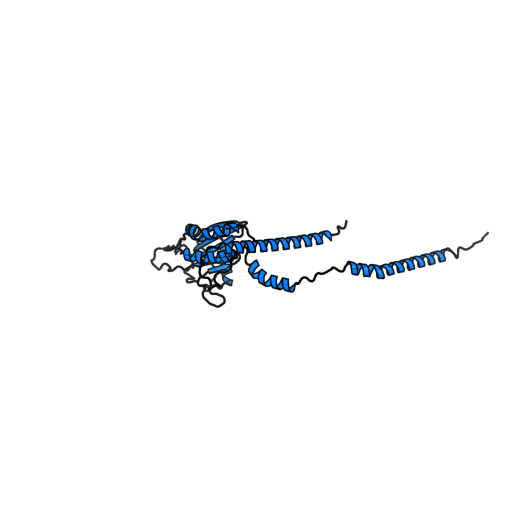. VAL A 1 228 ? -11.778 -3.728 5.136 1.00 90.62 228 VAL A N 1
ATOM 1799 C CA . VAL A 1 228 ? -10.352 -3.425 4.937 1.00 90.62 228 VAL A CA 1
ATOM 1800 C C . VAL A 1 228 ? -9.865 -3.865 3.551 1.00 90.62 228 VAL A C 1
ATOM 1802 O O . VAL A 1 228 ? -9.252 -3.078 2.830 1.00 90.62 228 VAL A O 1
ATOM 1805 N N . PHE A 1 229 ? -10.151 -5.105 3.138 1.00 89.69 229 PHE A N 1
ATOM 1806 C CA . PHE A 1 229 ? -9.671 -5.626 1.856 1.00 89.69 229 PHE A CA 1
ATOM 1807 C C . PHE A 1 229 ? -10.377 -5.025 0.642 1.00 89.69 229 PHE A C 1
ATOM 1809 O O . PHE A 1 229 ? -9.765 -4.964 -0.420 1.00 89.69 229 PHE A O 1
ATOM 1816 N N . GLN A 1 230 ? -11.607 -4.523 0.771 1.00 85.31 230 GLN A N 1
ATOM 1817 C CA . GLN A 1 230 ? -12.233 -3.732 -0.294 1.00 85.31 230 GLN A CA 1
ATOM 1818 C C . GLN A 1 230 ? -11.400 -2.489 -0.620 1.00 85.31 230 GLN A C 1
ATOM 1820 O O . GLN A 1 230 ? -11.091 -2.237 -1.786 1.00 85.31 230 GLN A O 1
ATOM 1825 N N . VAL A 1 231 ? -10.963 -1.766 0.413 1.00 86.81 231 VAL A N 1
ATOM 1826 C CA . VAL A 1 231 ? -10.098 -0.592 0.259 1.00 86.81 231 VAL A CA 1
ATOM 1827 C C . VAL A 1 231 ? -8.719 -0.998 -0.261 1.00 86.81 231 VAL A C 1
ATOM 1829 O O . VAL A 1 231 ? -8.233 -0.424 -1.235 1.00 86.81 231 VAL A O 1
ATOM 1832 N N . PHE A 1 232 ? -8.093 -2.015 0.335 1.00 89.62 232 PHE A N 1
ATOM 1833 C CA . PHE A 1 232 ? -6.740 -2.428 -0.049 1.00 89.62 232 PHE A CA 1
ATOM 1834 C C . PHE A 1 232 ? -6.660 -2.995 -1.467 1.00 89.62 232 PHE A C 1
ATOM 1836 O O . PHE A 1 232 ? -5.701 -2.696 -2.170 1.00 89.62 232 PHE A O 1
ATOM 1843 N N . LEU A 1 233 ? -7.655 -3.754 -1.935 1.00 87.88 233 LEU A N 1
ATOM 1844 C CA . LEU A 1 233 ? -7.673 -4.253 -3.314 1.00 87.88 233 LEU A CA 1
ATOM 1845 C C . LEU A 1 233 ? -7.890 -3.125 -4.326 1.00 87.88 233 LEU A C 1
ATOM 1847 O O . LEU A 1 233 ? -7.246 -3.125 -5.379 1.00 87.88 233 LEU A O 1
ATOM 1851 N N . ALA A 1 234 ? -8.733 -2.140 -4.007 1.00 83.12 234 ALA A N 1
ATOM 1852 C CA . ALA A 1 234 ? -8.895 -0.951 -4.841 1.00 83.12 234 ALA A CA 1
ATOM 1853 C C . ALA A 1 234 ? -7.577 -0.164 -4.937 1.00 83.12 234 ALA A C 1
ATOM 1855 O O . ALA A 1 234 ? -7.095 0.133 -6.031 1.00 83.12 234 ALA A O 1
ATOM 1856 N N . GLN A 1 235 ? -6.930 0.088 -3.799 1.00 85.50 235 GLN A N 1
ATOM 1857 C CA . GLN A 1 235 ? -5.636 0.765 -3.736 1.00 85.50 235 GLN A CA 1
ATOM 1858 C C . GLN A 1 235 ? -4.529 -0.017 -4.458 1.00 85.50 235 GLN A C 1
ATOM 1860 O O . GLN A 1 235 ? -3.773 0.563 -5.235 1.00 85.50 235 GLN A O 1
ATOM 1865 N N . LEU A 1 236 ? -4.451 -1.336 -4.267 1.00 85.88 236 LEU A N 1
ATOM 1866 C CA . LEU A 1 236 ? -3.488 -2.197 -4.953 1.00 85.88 236 LEU A CA 1
ATOM 1867 C C . LEU A 1 236 ? -3.702 -2.178 -6.469 1.00 85.88 236 LEU A C 1
ATOM 1869 O O . LEU A 1 236 ? -2.732 -2.077 -7.216 1.00 85.88 236 LEU A O 1
ATOM 1873 N N . SER A 1 237 ? -4.956 -2.209 -6.926 1.00 83.69 237 SER A N 1
ATOM 1874 C CA . SER A 1 237 ? -5.293 -2.091 -8.350 1.00 83.69 237 SER A CA 1
ATOM 1875 C C . SER A 1 237 ? -4.737 -0.795 -8.944 1.00 83.69 237 SER A C 1
ATOM 1877 O O . SER A 1 237 ? -4.079 -0.822 -9.987 1.00 83.69 237 SER A O 1
ATOM 1879 N N . LEU A 1 238 ? -4.923 0.328 -8.243 1.00 80.69 238 LEU A N 1
ATOM 1880 C CA . LEU A 1 238 ? -4.405 1.632 -8.659 1.00 80.69 238 LEU A CA 1
ATOM 1881 C C . LEU A 1 238 ? -2.870 1.672 -8.683 1.00 80.69 238 LEU A C 1
ATOM 1883 O O . LEU A 1 238 ? -2.289 2.195 -9.637 1.00 80.69 238 LEU A O 1
ATOM 1887 N N . LEU A 1 239 ? -2.213 1.099 -7.669 1.00 82.19 239 LEU A N 1
ATOM 1888 C CA . LEU A 1 239 ? -0.749 1.062 -7.563 1.00 82.19 239 LEU A CA 1
ATOM 1889 C C . LEU A 1 239 ? -0.115 0.196 -8.654 1.00 82.19 239 LEU A C 1
ATOM 1891 O O . LEU A 1 239 ? 0.874 0.604 -9.261 1.00 82.19 239 LEU A O 1
ATOM 1895 N N . VAL A 1 240 ? -0.705 -0.969 -8.944 1.00 80.94 240 VAL A N 1
ATOM 1896 C CA . VAL A 1 240 ? -0.277 -1.864 -10.036 1.00 80.94 240 VAL A CA 1
ATOM 1897 C C . VAL A 1 240 ? -0.500 -1.212 -11.410 1.00 80.94 240 VAL A C 1
ATOM 1899 O O . VAL A 1 240 ? 0.132 -1.593 -12.394 1.00 80.94 240 VAL A O 1
ATOM 1902 N N . GLY A 1 241 ? -1.337 -0.175 -11.479 1.00 77.81 241 GLY A N 1
ATOM 1903 C CA . GLY A 1 241 ? -1.551 0.633 -12.675 1.00 77.81 241 GLY A CA 1
ATOM 1904 C C . GLY A 1 241 ? -2.779 0.231 -13.483 1.00 77.81 241 GLY A C 1
ATOM 1905 O O . GLY A 1 241 ? -2.879 0.628 -14.648 1.00 77.81 241 GLY A O 1
ATOM 1906 N N . LEU A 1 242 ? -3.705 -0.519 -12.877 1.00 78.38 242 LEU A N 1
ATOM 1907 C CA . LEU A 1 242 ? -5.018 -0.777 -13.457 1.00 78.38 242 LEU A CA 1
ATOM 1908 C C . LEU A 1 242 ? -5.837 0.521 -13.521 1.00 78.38 242 LEU A C 1
ATOM 1910 O O . LEU A 1 242 ? -5.677 1.399 -12.666 1.00 78.38 242 LEU A O 1
ATOM 1914 N N . PRO A 1 243 ? -6.679 0.685 -14.556 1.00 69.50 243 PRO A N 1
ATOM 1915 C CA . PRO A 1 243 ? -7.562 1.836 -14.654 1.00 69.50 243 PRO A CA 1
ATOM 1916 C C . PRO A 1 243 ? -8.568 1.830 -13.501 1.00 69.50 243 PRO A C 1
ATOM 1918 O O . PRO A 1 243 ? -9.046 0.774 -13.082 1.00 69.50 243 PRO A O 1
ATOM 1921 N N . ASP A 1 244 ? -8.886 3.022 -13.002 1.00 64.81 244 ASP A N 1
ATOM 1922 C CA . ASP A 1 244 ? -9.919 3.187 -11.990 1.00 64.81 244 ASP A CA 1
ATOM 1923 C C . ASP A 1 244 ? -11.288 2.861 -12.604 1.00 64.81 244 ASP A C 1
ATOM 1925 O O . ASP A 1 244 ? -11.739 3.532 -13.535 1.00 64.81 244 ASP A O 1
ATOM 1929 N N . LYS A 1 245 ? -11.933 1.808 -12.098 1.00 60.12 245 LYS A N 1
ATOM 1930 C CA . LYS A 1 245 ? -13.255 1.358 -12.554 1.00 60.12 245 LYS A CA 1
ATOM 1931 C C . LYS A 1 245 ? -14.395 2.204 -11.965 1.00 60.12 245 LYS A C 1
ATOM 1933 O O . LYS A 1 245 ? -15.535 2.043 -12.385 1.00 60.12 245 LYS A O 1
ATOM 1938 N N . SER A 1 246 ? -14.098 3.129 -11.045 1.00 53.16 246 SER A N 1
ATOM 1939 C CA . SER A 1 246 ? -15.089 3.965 -10.349 1.00 53.16 246 SER A CA 1
ATOM 1940 C C . SER A 1 246 ? -15.779 5.003 -11.257 1.00 53.16 246 SER A C 1
ATOM 1942 O O . SER A 1 246 ? -16.882 5.466 -10.967 1.00 53.16 246 SER A O 1
ATOM 1944 N N . TYR A 1 247 ? -15.172 5.348 -12.399 1.00 44.34 247 TYR A N 1
ATOM 1945 C CA . TYR A 1 247 ? -15.678 6.400 -13.292 1.00 44.34 247 TYR A CA 1
ATOM 1946 C C . TYR A 1 247 ? -16.711 5.938 -14.332 1.00 44.34 247 TYR A C 1
ATOM 1948 O O . TYR A 1 247 ? -17.379 6.790 -14.919 1.00 44.34 247 TYR A O 1
ATOM 1956 N N . ASP A 1 248 ? -16.896 4.632 -14.555 1.00 40.50 248 ASP A N 1
ATOM 1957 C CA . ASP A 1 248 ? -17.723 4.136 -15.665 1.00 40.50 248 ASP A CA 1
ATOM 1958 C C . ASP A 1 248 ? -19.014 3.450 -15.178 1.00 40.50 248 ASP A C 1
ATOM 1960 O O . ASP A 1 248 ? -19.145 2.228 -15.134 1.00 40.50 248 ASP A O 1
ATOM 1964 N N . LYS A 1 249 ? -20.012 4.269 -14.811 1.00 41.62 249 LYS A N 1
ATOM 1965 C CA . LYS A 1 249 ? -21.350 3.838 -14.340 1.00 41.62 249 LYS A CA 1
ATOM 1966 C C . LYS A 1 249 ? -22.170 3.030 -15.366 1.00 41.62 249 LYS A C 1
ATOM 1968 O O . LYS A 1 249 ? -23.283 2.608 -15.057 1.00 41.62 249 LYS A O 1
ATOM 1973 N N . VAL A 1 250 ? -21.680 2.832 -16.593 1.00 40.44 250 VAL A N 1
ATOM 1974 C CA . VAL A 1 250 ? -22.459 2.256 -17.706 1.00 40.44 250 VAL A CA 1
ATOM 1975 C C . VAL A 1 250 ? -22.303 0.730 -17.825 1.00 40.44 250 VAL A C 1
ATOM 1977 O O . VAL A 1 250 ? -23.157 0.082 -18.428 1.00 40.44 250 VAL A O 1
ATOM 1980 N N . VAL A 1 251 ? -21.290 0.111 -17.201 1.00 42.44 251 VAL A N 1
ATOM 1981 C CA . VAL A 1 251 ? -21.046 -1.346 -17.309 1.00 42.44 251 VAL A CA 1
ATOM 1982 C C . VAL A 1 251 ? -20.904 -2.009 -15.930 1.00 42.44 251 VAL A C 1
ATOM 1984 O O . VAL A 1 251 ? -19.884 -2.603 -15.588 1.00 42.44 251 VAL A O 1
ATOM 1987 N N . HIS A 1 252 ? -21.965 -1.963 -15.123 1.00 39.66 252 HIS A N 1
ATOM 1988 C CA . HIS A 1 252 ? -22.064 -2.730 -13.874 1.00 39.66 252 HIS A CA 1
ATOM 1989 C C . HIS A 1 252 ? -22.389 -4.213 -14.136 1.00 39.66 252 HIS A C 1
ATOM 1991 O O . HIS A 1 252 ? -23.509 -4.651 -13.904 1.00 39.66 252 HIS A O 1
ATOM 1997 N N . TYR A 1 253 ? -21.421 -5.005 -14.612 1.00 37.66 253 TYR A N 1
ATOM 1998 C CA . TYR A 1 253 ? -21.524 -6.480 -14.569 1.00 37.66 253 TYR A CA 1
ATOM 1999 C C . TYR A 1 253 ? -20.216 -7.206 -14.209 1.00 37.66 253 TYR A C 1
ATOM 2001 O O . TYR A 1 253 ? -20.222 -8.424 -14.055 1.00 37.66 253 TYR A O 1
ATOM 2009 N N . LEU A 1 254 ? -19.101 -6.490 -14.020 1.00 43.97 254 LEU A N 1
ATOM 2010 C CA . LEU A 1 254 ? -17.798 -7.073 -13.661 1.00 43.97 254 LEU A CA 1
ATOM 2011 C C . LEU A 1 254 ? -17.156 -6.345 -12.471 1.00 43.97 254 LEU A C 1
ATOM 2013 O O . LEU A 1 254 ? -15.950 -6.114 -12.455 1.00 43.97 254 LEU A O 1
ATOM 2017 N N . ASP A 1 255 ? -17.963 -5.993 -11.471 1.00 53.09 255 ASP A N 1
ATOM 2018 C CA . ASP A 1 255 ? -17.532 -5.311 -10.242 1.00 53.09 255 ASP A CA 1
ATOM 2019 C C . ASP A 1 255 ? -16.872 -6.291 -9.250 1.00 53.09 255 ASP A C 1
ATOM 2021 O O . ASP A 1 255 ? -17.153 -6.335 -8.054 1.00 53.09 255 ASP A O 1
ATOM 2025 N N . SER A 1 256 ? -16.046 -7.193 -9.785 1.00 62.81 256 SER A N 1
ATOM 2026 C CA . SER A 1 256 ? -15.201 -8.050 -8.971 1.00 62.81 256 SER A CA 1
ATOM 2027 C C . SER A 1 256 ? -13.908 -7.291 -8.682 1.00 62.81 256 SER A C 1
ATOM 2029 O O . SER A 1 256 ? -13.292 -6.776 -9.619 1.00 62.81 256 SER A O 1
ATOM 2031 N N . PRO A 1 257 ? -13.437 -7.271 -7.424 1.00 66.06 257 PRO A N 1
ATOM 2032 C CA . PRO A 1 257 ? -12.143 -6.684 -7.083 1.00 66.06 257 PRO A CA 1
ATOM 2033 C C . PRO A 1 257 ? -10.966 -7.471 -7.689 1.00 66.06 257 PRO A C 1
ATOM 2035 O O . PRO A 1 257 ? -9.816 -7.060 -7.567 1.00 66.06 257 PRO A O 1
ATOM 2038 N N . VAL A 1 258 ? -11.239 -8.606 -8.345 1.00 79.06 258 VAL A N 1
ATOM 2039 C CA . VAL A 1 258 ? -10.255 -9.447 -9.025 1.00 79.06 258 VAL A CA 1
ATOM 2040 C C . VAL A 1 258 ? -10.040 -8.964 -10.471 1.00 79.06 258 VAL A C 1
ATOM 2042 O O . VAL A 1 258 ? -11.018 -8.765 -11.198 1.00 79.06 258 VAL A O 1
ATOM 2045 N N . PRO A 1 259 ? -8.786 -8.829 -10.946 1.00 81.06 259 PRO A N 1
ATOM 2046 C CA . PRO A 1 259 ? -8.498 -8.393 -12.305 1.00 81.06 259 PRO A CA 1
ATOM 2047 C C . PRO A 1 259 ? -8.998 -9.401 -13.343 1.00 81.06 259 PRO A C 1
ATOM 2049 O O . PRO A 1 259 ? -8.805 -10.616 -13.222 1.00 81.06 259 PRO A O 1
ATOM 2052 N N . SER A 1 260 ? -9.609 -8.886 -14.405 1.00 83.94 260 SER A N 1
ATOM 2053 C CA . SER A 1 260 ? -10.007 -9.671 -15.573 1.00 83.94 260 SER A CA 1
ATOM 2054 C C . SER A 1 260 ? -8.804 -9.984 -16.475 1.00 83.94 260 SER A C 1
ATOM 2056 O O . SER A 1 260 ? -7.739 -9.381 -16.372 1.00 83.94 260 SER A O 1
ATOM 2058 N N . TYR A 1 261 ? -8.969 -10.895 -17.436 1.00 84.38 261 TYR A N 1
ATOM 2059 C CA . TYR A 1 261 ? -7.944 -11.158 -18.455 1.00 84.38 261 TYR A CA 1
ATOM 2060 C C . TYR A 1 261 ? -7.605 -9.916 -19.289 1.00 84.38 261 TYR A C 1
ATOM 2062 O O . TYR A 1 261 ? -6.457 -9.742 -19.691 1.00 84.38 261 TYR A O 1
ATOM 2070 N N . LEU A 1 262 ? -8.587 -9.039 -19.528 1.00 82.19 262 LEU A N 1
ATOM 2071 C CA . LEU A 1 262 ? -8.365 -7.768 -20.223 1.00 82.19 262 LEU A CA 1
ATOM 2072 C C . LEU A 1 262 ? -7.500 -6.813 -19.396 1.00 82.19 262 LEU A C 1
ATOM 2074 O O . LEU A 1 262 ? -6.620 -6.165 -19.955 1.00 82.19 262 LEU A O 1
ATOM 2078 N N . ASP A 1 263 ? -7.703 -6.791 -18.078 1.00 83.62 263 ASP A N 1
ATOM 2079 C CA . ASP A 1 263 ? -6.905 -5.996 -17.141 1.00 83.62 263 ASP A CA 1
ATOM 2080 C C . ASP A 1 263 ? -5.441 -6.464 -17.166 1.00 83.62 263 ASP A C 1
ATOM 2082 O O . ASP A 1 263 ? -4.519 -5.664 -17.315 1.00 83.62 263 ASP A O 1
ATOM 2086 N N . VAL A 1 264 ? -5.218 -7.781 -17.127 1.00 86.00 264 VAL A N 1
ATOM 2087 C CA . VAL A 1 264 ? -3.875 -8.374 -17.237 1.00 86.00 264 VAL A CA 1
ATOM 2088 C C . VAL A 1 264 ? -3.238 -8.071 -18.598 1.00 86.00 264 VAL A C 1
ATOM 2090 O O . VAL A 1 264 ? -2.071 -7.687 -18.666 1.00 86.00 264 VAL A O 1
ATOM 2093 N N . ALA A 1 265 ? -3.991 -8.191 -19.695 1.00 85.81 265 ALA A N 1
ATOM 2094 C CA . ALA A 1 265 ? -3.497 -7.860 -21.031 1.00 85.81 265 ALA A CA 1
ATOM 2095 C C . ALA A 1 265 ? -3.136 -6.370 -21.163 1.00 85.81 265 ALA A C 1
ATOM 2097 O O . ALA A 1 265 ? -2.142 -6.035 -21.810 1.00 85.81 265 ALA A O 1
ATOM 2098 N N . PHE A 1 266 ? -3.912 -5.483 -20.536 1.00 84.31 266 PHE A N 1
ATOM 2099 C CA . PHE A 1 266 ? -3.613 -4.056 -20.458 1.00 84.31 266 PHE A CA 1
ATOM 2100 C C . PHE A 1 266 ? -2.290 -3.806 -19.724 1.00 84.31 266 PHE A C 1
ATOM 2102 O O . PHE A 1 266 ? -1.427 -3.108 -20.258 1.00 84.31 266 PHE A O 1
ATOM 2109 N N . LEU A 1 267 ? -2.081 -4.444 -18.566 1.00 84.25 267 LEU A N 1
ATOM 2110 C CA . LEU A 1 267 ? -0.820 -4.348 -17.823 1.00 84.25 267 LEU A CA 1
ATOM 2111 C C . LEU A 1 267 ? 0.378 -4.826 -18.651 1.00 84.25 267 LEU A C 1
ATOM 2113 O O . LEU A 1 267 ? 1.399 -4.144 -18.700 1.00 84.25 267 LEU A O 1
ATOM 2117 N N . LEU A 1 268 ? 0.259 -5.961 -19.345 1.00 86.00 268 LEU A N 1
ATOM 2118 C CA . LEU A 1 268 ? 1.337 -6.489 -20.190 1.00 86.00 268 LEU A CA 1
ATOM 2119 C C . LEU A 1 268 ? 1.696 -5.545 -21.343 1.00 86.00 268 LEU A C 1
ATOM 2121 O O . LEU A 1 268 ? 2.878 -5.319 -21.615 1.00 86.00 268 LEU A O 1
ATOM 2125 N N . ARG A 1 269 ? 0.690 -4.976 -22.018 1.00 85.69 269 ARG A N 1
ATOM 2126 C CA . ARG A 1 269 ? 0.910 -3.999 -23.096 1.00 85.69 269 ARG A CA 1
ATOM 2127 C C . ARG A 1 269 ? 1.611 -2.756 -22.571 1.00 85.69 269 ARG A C 1
ATOM 2129 O O . ARG A 1 269 ? 2.602 -2.337 -23.161 1.00 85.69 269 ARG A O 1
ATOM 2136 N N . ARG A 1 270 ? 1.142 -2.229 -21.438 1.00 81.19 270 ARG A N 1
ATOM 2137 C CA . ARG A 1 270 ? 1.753 -1.072 -20.786 1.00 81.19 270 ARG A CA 1
ATOM 2138 C C . ARG A 1 270 ? 3.216 -1.332 -20.436 1.00 81.19 270 ARG A C 1
ATOM 2140 O O . ARG A 1 270 ? 4.077 -0.567 -20.842 1.00 81.19 270 ARG A O 1
ATOM 2147 N N . ARG A 1 271 ? 3.525 -2.466 -19.802 1.00 80.75 271 ARG A N 1
ATOM 2148 C CA . ARG A 1 271 ? 4.917 -2.830 -19.487 1.00 80.75 271 ARG A CA 1
ATOM 2149 C C . ARG A 1 271 ? 5.795 -2.971 -20.718 1.00 80.75 271 ARG A C 1
ATOM 2151 O O . ARG A 1 271 ? 6.955 -2.579 -20.700 1.00 80.75 271 ARG A O 1
ATOM 2158 N N . THR A 1 272 ? 5.251 -3.533 -21.794 1.00 84.38 272 THR A N 1
ATOM 2159 C CA . THR A 1 272 ? 5.982 -3.642 -23.060 1.00 84.38 272 THR A CA 1
ATOM 2160 C C . THR A 1 272 ? 6.341 -2.254 -23.587 1.00 84.38 272 THR A C 1
ATOM 2162 O O . THR A 1 272 ? 7.475 -2.035 -24.002 1.00 84.38 272 THR A O 1
ATOM 2165 N N . GLN A 1 273 ? 5.410 -1.302 -23.516 1.00 84.62 273 GLN A N 1
ATOM 2166 C CA . GLN A 1 273 ? 5.658 0.091 -23.880 1.00 84.62 273 GLN A CA 1
ATOM 2167 C C . GLN A 1 273 ? 6.708 0.745 -22.968 1.00 84.62 273 GLN A C 1
ATOM 2169 O O . GLN A 1 273 ? 7.639 1.366 -23.481 1.00 84.62 273 GLN A O 1
ATOM 2174 N N . ASP A 1 274 ? 6.631 0.534 -21.652 1.00 80.25 274 ASP A N 1
ATOM 2175 C CA . ASP A 1 274 ? 7.604 1.061 -20.686 1.00 80.25 274 ASP A CA 1
ATOM 2176 C C . ASP A 1 274 ? 9.015 0.513 -20.940 1.00 80.25 274 ASP A C 1
ATOM 2178 O O . ASP A 1 274 ? 9.995 1.265 -20.952 1.00 80.25 274 ASP A O 1
ATOM 2182 N N . TYR A 1 275 ? 9.137 -0.792 -21.207 1.00 81.38 275 TYR A N 1
ATOM 2183 C CA . TYR A 1 275 ? 10.418 -1.412 -21.539 1.00 81.38 275 TYR A CA 1
ATOM 2184 C C . TYR A 1 275 ? 10.958 -0.945 -22.886 1.00 81.38 275 TYR A C 1
ATOM 2186 O O . TYR A 1 275 ? 12.160 -0.698 -22.992 1.00 81.38 275 TYR A O 1
ATOM 2194 N N . LEU A 1 276 ? 10.109 -0.776 -23.902 1.00 85.75 276 LEU A N 1
ATOM 2195 C CA . LEU A 1 276 ? 10.526 -0.224 -25.193 1.00 85.75 276 LEU A CA 1
ATOM 2196 C C . LEU A 1 276 ? 11.017 1.219 -25.045 1.00 85.75 276 LEU A C 1
ATOM 2198 O O . LEU A 1 276 ? 12.075 1.560 -25.574 1.00 85.75 276 LEU A O 1
ATOM 2202 N N . SER A 1 277 ? 10.295 2.041 -24.281 1.00 81.94 277 SER A N 1
ATOM 2203 C CA . SER A 1 277 ? 10.661 3.429 -23.992 1.00 81.94 277 SER A CA 1
ATOM 2204 C C . SER A 1 277 ? 11.987 3.512 -23.231 1.00 81.94 277 SER A C 1
ATOM 2206 O O . SER A 1 277 ? 12.919 4.194 -23.663 1.00 81.94 277 SER A O 1
ATOM 2208 N N . THR A 1 278 ? 12.126 2.729 -22.156 1.00 79.75 278 THR A N 1
ATOM 2209 C CA . THR A 1 278 ? 13.355 2.658 -21.352 1.00 79.75 278 THR A CA 1
ATOM 2210 C C . THR A 1 278 ? 14.540 2.177 -22.188 1.00 79.75 278 THR A C 1
ATOM 2212 O O . THR A 1 278 ? 15.597 2.806 -22.166 1.00 79.75 278 THR A O 1
ATOM 2215 N N . SER A 1 279 ? 14.363 1.118 -22.987 1.00 83.94 279 SER A N 1
ATOM 2216 C CA . SER A 1 279 ? 15.415 0.582 -23.863 1.00 83.94 279 SER A CA 1
ATOM 2217 C C . SER A 1 279 ? 15.836 1.594 -24.928 1.00 83.94 279 SER A C 1
ATOM 2219 O O . SER A 1 279 ? 17.028 1.793 -25.149 1.00 83.94 279 SER A O 1
ATOM 2221 N N . SER A 1 280 ? 14.873 2.273 -25.559 1.00 83.81 280 SER A N 1
ATOM 2222 C CA . SER A 1 280 ? 15.127 3.341 -26.533 1.00 83.81 280 SER A CA 1
ATOM 2223 C C . SER A 1 280 ? 15.920 4.491 -25.907 1.00 83.81 280 SER A C 1
ATOM 2225 O O . SER A 1 280 ? 16.938 4.920 -26.453 1.00 83.81 280 SER A O 1
ATOM 2227 N N . SER A 1 281 ? 15.514 4.932 -24.713 1.00 79.00 281 SER A N 1
ATOM 2228 C CA . SER A 1 281 ? 16.207 5.973 -23.953 1.00 79.00 281 SER A CA 1
ATOM 2229 C C . SER A 1 281 ? 17.638 5.561 -23.592 1.00 79.00 281 SER A C 1
ATOM 2231 O O . SER A 1 281 ? 18.579 6.303 -23.869 1.00 79.00 281 SER A O 1
ATOM 2233 N N . SER A 1 282 ? 17.841 4.342 -23.078 1.00 84.44 282 SER A N 1
ATOM 2234 C CA . SER A 1 282 ? 19.178 3.814 -22.779 1.00 84.44 282 SER A CA 1
ATOM 2235 C C . SER A 1 282 ? 20.062 3.701 -24.025 1.00 84.44 282 SER A C 1
ATOM 2237 O O . SER A 1 282 ? 21.231 4.079 -23.969 1.00 84.44 282 SER A O 1
ATOM 2239 N N . LEU A 1 283 ? 19.523 3.243 -25.163 1.00 89.56 283 LEU A N 1
ATOM 2240 C CA . LEU A 1 283 ? 20.254 3.189 -26.435 1.00 89.56 283 LEU A CA 1
ATOM 2241 C C . LEU A 1 283 ? 20.639 4.586 -26.926 1.00 89.56 283 LEU A C 1
ATOM 2243 O O . LEU A 1 283 ? 21.765 4.785 -27.380 1.00 89.56 283 LEU A O 1
ATOM 2247 N N . LYS A 1 284 ? 19.738 5.565 -26.793 1.00 86.69 284 LYS A N 1
ATOM 2248 C CA . LYS A 1 284 ? 20.019 6.965 -27.119 1.00 86.69 284 LYS A CA 1
ATOM 2249 C C . LYS A 1 284 ? 21.133 7.524 -26.235 1.00 86.69 284 LYS A C 1
ATOM 2251 O O . LYS A 1 284 ? 22.101 8.065 -26.764 1.00 86.69 284 LYS A O 1
ATOM 2256 N N . SER A 1 285 ? 21.054 7.335 -24.917 1.00 89.25 285 SER A N 1
ATOM 2257 C CA . SER A 1 285 ? 22.103 7.769 -23.985 1.00 89.25 285 SER A CA 1
ATOM 2258 C C . SER A 1 285 ? 23.449 7.095 -24.269 1.00 89.25 285 SER A C 1
ATOM 2260 O O . SER A 1 285 ? 24.483 7.760 -24.231 1.00 89.25 285 SER A O 1
ATOM 2262 N N . LEU A 1 286 ? 23.454 5.800 -24.610 1.00 90.25 286 LEU A N 1
ATOM 2263 C CA . LEU A 1 286 ? 24.667 5.074 -24.999 1.00 90.25 286 LEU A CA 1
ATOM 2264 C C . LEU A 1 286 ? 25.241 5.627 -26.310 1.00 90.25 286 LEU A C 1
ATOM 2266 O O . LEU A 1 286 ? 26.436 5.902 -26.381 1.00 90.25 286 LEU A O 1
ATOM 2270 N N . SER A 1 287 ? 24.402 5.867 -27.321 1.00 87.56 287 SER A N 1
ATOM 2271 C CA . SER A 1 287 ? 24.812 6.479 -28.592 1.00 87.56 287 SER A CA 1
ATOM 2272 C C . SER A 1 287 ? 25.413 7.875 -28.393 1.00 87.56 287 SER A C 1
ATOM 2274 O O . SER A 1 287 ? 26.445 8.198 -28.981 1.00 87.56 287 SER A O 1
ATOM 2276 N N . GLU A 1 288 ? 24.798 8.709 -27.552 1.00 83.88 288 GLU A N 1
ATOM 2277 C CA . GLU A 1 288 ? 25.315 10.037 -27.211 1.00 83.88 288 GLU A CA 1
ATOM 2278 C C . GLU A 1 288 ? 26.670 9.941 -26.502 1.00 83.88 288 GLU A C 1
ATOM 2280 O O . GLU A 1 288 ? 27.602 10.674 -26.841 1.00 83.88 288 GLU A O 1
ATOM 2285 N N . LEU A 1 289 ? 26.817 9.008 -25.561 1.00 88.25 289 LEU A N 1
ATOM 2286 C CA . LEU A 1 289 ? 28.074 8.780 -24.855 1.00 88.25 289 LEU A CA 1
ATOM 2287 C C . LEU A 1 289 ? 29.179 8.280 -25.799 1.00 88.25 289 LEU A C 1
ATOM 2289 O O . LEU A 1 289 ? 30.293 8.801 -25.758 1.00 88.25 289 LEU A O 1
ATOM 2293 N N . LEU A 1 290 ? 28.861 7.354 -26.709 1.00 85.69 290 LEU A N 1
ATOM 2294 C CA . LEU A 1 290 ? 29.785 6.873 -27.739 1.00 85.69 290 LEU A CA 1
ATOM 2295 C C . LEU A 1 290 ? 30.233 8.015 -28.664 1.00 85.69 290 LEU A C 1
ATOM 2297 O O . LEU A 1 290 ? 31.422 8.143 -28.951 1.00 85.69 290 LEU A O 1
ATOM 2301 N N . SER A 1 291 ? 29.309 8.889 -29.077 1.00 79.06 291 SER A N 1
ATOM 2302 C CA . SER A 1 291 ? 29.633 10.060 -29.904 1.00 79.06 291 SER A CA 1
ATOM 2303 C C . SER A 1 291 ? 30.561 11.050 -29.189 1.00 79.06 291 SER A C 1
ATOM 2305 O O . SER A 1 291 ? 31.448 11.634 -29.812 1.00 79.06 291 SER A O 1
ATOM 2307 N N . LYS A 1 292 ? 30.404 11.208 -27.866 1.00 79.81 292 LYS A N 1
ATOM 2308 C CA . LYS A 1 292 ? 31.272 12.055 -27.040 1.00 79.81 292 LYS A CA 1
ATOM 2309 C C . LYS A 1 292 ? 32.665 11.452 -26.888 1.00 79.81 292 LYS A C 1
ATOM 2311 O O . LYS A 1 292 ? 33.636 12.183 -27.032 1.00 79.81 292 LYS A O 1
ATOM 2316 N N . ILE A 1 293 ? 32.771 10.141 -26.656 1.00 80.69 293 ILE A N 1
ATOM 2317 C CA . ILE A 1 293 ? 34.064 9.445 -26.538 1.00 80.69 293 ILE A CA 1
ATOM 2318 C C . ILE A 1 293 ? 34.805 9.421 -27.876 1.00 80.69 293 ILE A C 1
ATOM 2320 O O . ILE A 1 293 ? 36.002 9.680 -27.902 1.00 80.69 293 ILE A O 1
ATOM 2324 N N . SER A 1 294 ? 34.111 9.198 -28.996 1.00 59.94 294 SER A N 1
ATOM 2325 C CA . SER A 1 294 ? 34.725 9.268 -30.330 1.00 59.94 294 SER A CA 1
ATOM 2326 C C . SER A 1 294 ? 35.300 10.653 -30.657 1.00 59.94 294 SER A C 1
ATOM 2328 O O . SER A 1 294 ? 36.154 10.759 -31.532 1.00 59.94 294 SER A O 1
ATOM 2330 N N . ASN A 1 295 ? 34.837 11.704 -29.973 1.00 57.31 295 ASN A N 1
ATOM 2331 C CA . ASN A 1 295 ? 35.347 13.069 -30.094 1.00 57.31 295 ASN A CA 1
ATOM 2332 C C . ASN A 1 295 ? 36.428 13.418 -29.051 1.00 57.31 295 ASN A C 1
ATOM 2334 O O . ASN A 1 295 ? 36.944 14.537 -29.069 1.00 57.31 295 ASN A O 1
ATOM 2338 N N . ILE A 1 296 ? 36.800 12.497 -28.154 1.00 61.47 296 ILE A N 1
ATOM 2339 C CA . ILE A 1 296 ? 37.947 12.680 -27.258 1.00 61.47 296 ILE A CA 1
ATOM 2340 C C . ILE A 1 296 ? 39.215 12.333 -28.041 1.00 61.47 296 ILE A C 1
ATOM 2342 O O . ILE A 1 296 ? 39.574 11.171 -28.214 1.00 61.47 296 ILE A O 1
ATOM 2346 N N . VAL A 1 297 ? 39.910 13.367 -28.511 1.00 48.50 297 VAL A N 1
ATOM 2347 C CA . VAL A 1 297 ? 41.294 13.252 -28.980 1.00 48.50 297 VAL A CA 1
ATOM 2348 C C . VAL A 1 297 ? 42.171 13.049 -27.748 1.00 48.50 297 VAL A C 1
ATOM 2350 O O . VAL A 1 297 ? 42.304 13.960 -26.928 1.00 48.50 297 VAL A O 1
ATOM 2353 N N . VAL A 1 298 ? 42.758 11.860 -27.602 1.00 49.78 298 VAL A N 1
ATOM 2354 C CA . VAL A 1 298 ? 43.848 11.641 -26.645 1.00 49.78 298 VAL A CA 1
ATOM 2355 C C . VAL A 1 298 ? 44.998 12.542 -27.088 1.00 49.78 298 VAL A C 1
ATOM 2357 O O . VAL A 1 298 ? 45.555 12.359 -28.168 1.00 49.78 298 VAL A O 1
ATOM 2360 N N . LYS A 1 299 ? 45.290 13.578 -26.301 1.00 41.22 299 LYS A N 1
ATOM 2361 C CA . LYS A 1 299 ? 46.565 14.281 -26.413 1.00 41.22 299 LYS A CA 1
ATOM 2362 C C . LYS A 1 299 ? 47.605 13.405 -25.723 1.00 41.22 299 LYS A C 1
ATOM 2364 O O . LYS A 1 299 ? 47.470 13.186 -24.519 1.00 41.22 299 LYS A O 1
ATOM 2369 N N . ASP A 1 300 ? 48.564 12.909 -26.499 1.00 40.22 300 ASP A N 1
ATOM 2370 C CA . ASP A 1 300 ? 49.852 12.436 -25.977 1.00 40.22 300 ASP A CA 1
ATOM 2371 C C . ASP A 1 300 ? 50.598 13.575 -25.259 1.00 40.22 300 ASP A C 1
ATOM 2373 O O . ASP A 1 300 ? 50.459 14.750 -25.692 1.00 40.22 300 ASP A O 1
#